Protein AF-A0A2M7NZK1-F1 (afdb_monomer_lite)

Sequence (316 aa):
FSEVFSKGTPTLDLRLRQESVSDDNFSKDADALTLRARLGFKTASWNGFSAVVEAEGVDAINDRYNSTANGNTSFPTVADPTGTEWNQAYLGWDSGKGTALLSCFADKIFFMFQPRRKYKNSVLCKFPVSAGKPGRDEARSRLGLDPGKPLILILGGSQGSSFINDLVLRLLPRLGFAQIVHITGEADFMRVNAAYAAHKGKHLILPACHYMSILYSAADAAVSRAGAGTLADLAFYKIPSLLIPYPLAGAHQEKNADFFSDPPSAIIIRQAEVDEDKILTAIEDLVSDNFWKLKENLAKISLSDDGADLAAKLTA

Secondary structure (DSSP, 8-state):
-HHHHHT-EEEEEEEEEEEEE--TTSSS-EEEEEEEEEEEEEPPPBTTEEEEEEEEEEEES--SSB-SSS--TTS-B-----EEEEEEEEEEE--S-THHHHTTT-S-EEESS--SS--TTEEE-PPB-------HHHHHHHTT--TTS-EEEEE--TT--HHHHHHHHHHGGG-TTSEEEEE--GGGHHHHHHHHHTS-S-EEEES--S-HHHHHHH-SEEEE---HHHHHHHHHHT--EEE---S-STTHHHHHHHTTBTTB-SEE--GGG--HHHHHHHHHHHHSGGGHHHHHHHHTS--BSSSHHHHHHHH-

Structure (mmCIF, N/CA/C/O backbone):
data_AF-A0A2M7NZK1-F1
#
_entry.id   AF-A0A2M7NZK1-F1
#
loop_
_atom_site.group_PDB
_atom_site.id
_atom_site.type_symbol
_atom_site.label_atom_id
_atom_site.label_alt_id
_atom_site.label_comp_id
_atom_site.label_asym_id
_atom_site.label_entity_id
_atom_site.label_seq_id
_atom_site.pdbx_PDB_ins_code
_atom_site.Cartn_x
_atom_site.Cartn_y
_atom_site.Cartn_z
_atom_site.occupancy
_atom_site.B_iso_or_equiv
_atom_site.auth_seq_id
_atom_site.auth_comp_id
_atom_site.auth_asym_id
_atom_site.auth_atom_id
_atom_site.pdbx_PDB_model_num
ATOM 1 N N . PHE A 1 1 ? 38.714 6.493 -6.222 1.00 54.12 1 PHE A N 1
ATOM 2 C CA . PHE A 1 1 ? 38.165 6.023 -7.511 1.00 54.12 1 PHE A CA 1
ATOM 3 C C . PHE A 1 1 ? 38.135 4.494 -7.590 1.00 54.12 1 PHE A C 1
ATOM 5 O O . PHE A 1 1 ? 37.110 3.952 -7.968 1.00 54.12 1 PHE A O 1
ATOM 12 N N . SER A 1 2 ? 39.185 3.783 -7.156 1.00 62.28 2 SER A N 1
ATOM 13 C CA . SER A 1 2 ? 39.215 2.305 -7.094 1.00 62.28 2 SER A CA 1
ATOM 14 C C . SER A 1 2 ? 38.077 1.674 -6.274 1.00 62.28 2 SER A C 1
ATOM 16 O O . SER A 1 2 ? 37.536 0.648 -6.672 1.00 62.28 2 SER A O 1
ATOM 18 N N . GLU A 1 3 ? 37.652 2.318 -5.181 1.00 71.25 3 GLU A N 1
ATOM 19 C CA . GLU A 1 3 ? 36.555 1.813 -4.336 1.00 71.25 3 GLU A CA 1
ATOM 20 C C . GLU A 1 3 ? 35.186 1.739 -5.030 1.00 71.25 3 GLU A C 1
ATOM 22 O O . GLU A 1 3 ? 34.330 0.961 -4.619 1.00 71.25 3 GLU A O 1
ATOM 27 N N . VAL A 1 4 ? 34.975 2.532 -6.086 1.00 77.25 4 VAL A N 1
ATOM 28 C CA . VAL A 1 4 ? 33.693 2.623 -6.808 1.00 77.25 4 VAL A CA 1
ATOM 29 C C . VAL A 1 4 ? 33.379 1.324 -7.548 1.00 77.25 4 VAL A C 1
ATOM 31 O O . VAL A 1 4 ? 32.224 0.902 -7.617 1.00 77.25 4 VAL A O 1
ATOM 34 N N . PHE A 1 5 ? 34.426 0.673 -8.055 1.00 80.81 5 PHE A N 1
ATOM 35 C CA . PHE A 1 5 ? 34.333 -0.605 -8.747 1.00 80.81 5 PHE A CA 1
ATOM 36 C C . PHE A 1 5 ? 34.529 -1.784 -7.790 1.00 80.81 5 PHE A C 1
ATOM 38 O O . PHE A 1 5 ? 33.843 -2.787 -7.929 1.00 80.81 5 PHE A O 1
ATOM 45 N N . SER A 1 6 ? 35.390 -1.673 -6.771 1.00 81.19 6 SER A N 1
ATOM 46 C CA . SER A 1 6 ? 35.601 -2.792 -5.839 1.00 81.19 6 SER A CA 1
ATOM 47 C C . SER A 1 6 ? 34.416 -3.052 -4.904 1.00 81.19 6 SER A C 1
ATOM 49 O O . SER A 1 6 ? 34.221 -4.186 -4.479 1.00 81.19 6 SER A O 1
ATOM 51 N N . LYS A 1 7 ? 33.613 -2.025 -4.596 1.00 86.88 7 LYS A N 1
ATOM 52 C CA . LYS A 1 7 ? 32.374 -2.143 -3.805 1.00 86.88 7 LYS A CA 1
ATOM 53 C C . LYS A 1 7 ? 31.110 -2.203 -4.673 1.00 86.88 7 LYS A C 1
ATOM 55 O O . LYS A 1 7 ? 30.004 -2.134 -4.139 1.00 86.88 7 LYS A O 1
ATOM 60 N N . GLY A 1 8 ? 31.260 -2.252 -5.998 1.00 86.81 8 GLY A N 1
ATOM 61 C CA . GLY A 1 8 ? 30.129 -2.391 -6.910 1.00 86.81 8 GLY A CA 1
ATOM 62 C C . GLY A 1 8 ? 29.442 -3.748 -6.765 1.00 86.81 8 GLY A C 1
ATOM 63 O O . GLY A 1 8 ? 30.011 -4.705 -6.244 1.00 86.81 8 GLY A O 1
ATOM 64 N N . THR A 1 9 ? 28.196 -3.821 -7.212 1.00 92.81 9 THR A N 1
ATOM 65 C CA . THR A 1 9 ? 27.374 -5.027 -7.166 1.00 92.81 9 THR A CA 1
ATOM 66 C C . THR A 1 9 ? 27.264 -5.607 -8.576 1.00 92.81 9 THR A C 1
ATOM 68 O O . THR A 1 9 ? 26.589 -5.003 -9.417 1.00 92.81 9 THR A O 1
ATOM 71 N N . PRO A 1 10 ? 27.919 -6.744 -8.867 1.00 95.12 10 PRO A N 1
ATOM 72 C CA . PRO A 1 10 ? 27.642 -7.492 -10.084 1.00 95.12 10 PRO A CA 1
ATOM 73 C C . PRO A 1 10 ? 26.272 -8.170 -9.976 1.00 95.12 10 PRO A C 1
ATOM 75 O O . PRO A 1 10 ? 25.860 -8.591 -8.893 1.00 95.12 10 PRO A O 1
ATOM 78 N N . THR A 1 11 ? 25.578 -8.298 -11.100 1.00 92.31 11 THR A N 1
ATOM 79 C CA . THR A 1 11 ? 24.312 -9.023 -11.209 1.00 92.31 11 THR A CA 1
ATOM 80 C C . THR A 1 11 ? 24.410 -10.074 -12.305 1.00 92.31 11 THR A C 1
ATOM 82 O O . THR A 1 11 ? 24.989 -9.842 -13.365 1.00 92.31 11 THR A O 1
ATOM 85 N N . LEU A 1 12 ? 23.845 -11.245 -12.025 1.00 94.75 12 LEU A N 1
ATOM 86 C CA . LEU A 1 12 ? 23.690 -12.340 -12.972 1.00 94.75 12 LEU A CA 1
ATOM 87 C C . LEU A 1 12 ? 22.245 -12.825 -12.873 1.00 94.75 12 LEU A C 1
ATOM 89 O O . LEU A 1 12 ? 21.824 -13.278 -11.810 1.00 94.75 12 LEU A O 1
ATOM 93 N N . ASP A 1 13 ? 21.513 -12.729 -13.974 1.00 94.31 13 ASP A N 1
ATOM 94 C CA . ASP A 1 13 ? 20.196 -13.337 -14.149 1.00 94.31 13 ASP A CA 1
ATOM 95 C C . ASP A 1 13 ? 20.307 -14.410 -15.231 1.00 94.31 13 ASP A C 1
ATOM 97 O O . ASP A 1 13 ? 20.790 -14.150 -16.334 1.00 94.31 13 ASP A O 1
ATOM 101 N N . LEU A 1 14 ? 19.898 -15.630 -14.891 1.00 95.38 14 LEU A N 1
ATOM 102 C CA . LEU A 1 14 ? 19.842 -16.755 -15.813 1.00 95.38 14 LEU A CA 1
ATOM 103 C C . LEU A 1 14 ? 18.398 -17.221 -15.901 1.00 95.38 14 LEU A C 1
ATOM 105 O O . LEU A 1 14 ? 17.779 -17.544 -14.886 1.00 95.38 14 LEU A O 1
ATOM 109 N N . ARG A 1 15 ? 17.876 -17.301 -17.120 1.00 95.44 15 ARG A N 1
ATOM 110 C CA . ARG A 1 15 ? 16.522 -17.774 -17.379 1.00 95.44 15 ARG A CA 1
ATOM 111 C C . ARG A 1 15 ? 16.548 -18.840 -18.459 1.00 95.44 15 ARG A C 1
ATOM 113 O O . ARG A 1 15 ? 16.796 -18.539 -19.620 1.00 95.44 15 ARG A O 1
ATOM 120 N N . LEU A 1 16 ? 16.229 -20.068 -18.066 1.00 95.81 16 LEU A N 1
ATOM 121 C CA . LEU A 1 16 ? 15.859 -21.122 -19.000 1.00 95.81 16 LEU A CA 1
ATOM 122 C C . LEU A 1 16 ? 14.367 -20.981 -19.319 1.00 95.81 16 LEU A C 1
ATOM 124 O O . LEU A 1 16 ? 13.544 -20.882 -18.405 1.00 95.81 16 LEU A O 1
ATOM 128 N N . ARG A 1 17 ? 14.017 -20.954 -20.602 1.00 94.06 17 ARG A N 1
ATOM 129 C CA . ARG A 1 17 ? 12.638 -20.871 -21.077 1.00 94.06 17 ARG A CA 1
ATOM 130 C C . ARG A 1 17 ? 12.349 -22.057 -21.982 1.00 94.06 17 ARG A C 1
ATOM 132 O O . ARG A 1 17 ? 13.093 -22.301 -22.923 1.00 94.06 17 ARG A O 1
ATOM 139 N N . GLN A 1 18 ? 11.258 -22.759 -21.695 1.00 95.19 18 GLN A N 1
ATOM 140 C CA . GLN A 1 18 ? 10.669 -23.728 -22.608 1.00 95.19 18 GLN A CA 1
ATOM 141 C C . GLN A 1 18 ? 9.273 -23.248 -22.996 1.00 95.19 18 GLN A C 1
ATOM 143 O O . GLN A 1 18 ? 8.487 -22.868 -22.127 1.00 95.19 18 GLN A O 1
ATOM 148 N N . GLU A 1 19 ? 8.979 -23.253 -24.289 1.00 93.88 19 GLU A N 1
ATOM 149 C CA . GLU A 1 19 ? 7.703 -22.818 -24.839 1.00 93.88 19 GLU A CA 1
ATOM 150 C C . GLU A 1 19 ? 7.298 -23.734 -25.989 1.00 93.88 19 GLU A C 1
ATOM 152 O O . GLU A 1 19 ? 8.027 -23.869 -26.969 1.00 93.88 19 GLU A O 1
ATOM 157 N N . SER A 1 20 ? 6.126 -24.355 -25.871 1.00 94.56 20 SER A N 1
ATOM 158 C CA . SER A 1 20 ? 5.584 -25.224 -26.912 1.00 94.56 20 SER A CA 1
ATOM 159 C C . SER A 1 20 ? 4.326 -24.603 -27.512 1.00 94.56 20 SER A C 1
ATOM 161 O O . SER A 1 20 ? 3.453 -24.140 -26.777 1.00 94.56 20 SER A O 1
ATOM 163 N N . VAL A 1 21 ? 4.228 -24.602 -28.841 1.00 94.38 21 VAL A N 1
ATOM 164 C CA . VAL A 1 21 ? 3.099 -24.027 -29.586 1.00 94.38 21 VAL A CA 1
ATOM 165 C C . VAL A 1 21 ? 2.588 -25.049 -30.588 1.00 94.38 21 VAL A C 1
ATOM 167 O O . VAL A 1 21 ? 3.355 -25.556 -31.406 1.00 94.38 21 VAL A O 1
ATOM 170 N N . SER A 1 22 ? 1.285 -25.314 -30.536 1.00 93.81 22 SER A N 1
ATOM 171 C CA . SER A 1 22 ? 0.567 -26.113 -31.525 1.00 93.81 22 SER A CA 1
ATOM 172 C C . SER A 1 22 ? -0.366 -25.195 -32.310 1.00 93.81 22 SER A C 1
ATOM 174 O O . SER A 1 22 ? -1.080 -24.386 -31.715 1.00 93.81 22 SER A O 1
ATOM 176 N N . ASP A 1 23 ? -0.307 -25.273 -33.635 1.00 90.88 23 ASP A N 1
ATOM 177 C CA . ASP A 1 23 ? -1.093 -24.451 -34.557 1.00 90.88 23 ASP A CA 1
ATOM 178 C C . ASP A 1 23 ? -1.489 -25.320 -35.753 1.00 90.88 23 ASP A C 1
ATOM 180 O O . ASP A 1 23 ? -0.624 -25.872 -36.434 1.00 90.88 23 ASP A O 1
ATOM 184 N N . ASP A 1 24 ? -2.794 -25.419 -36.014 1.00 92.62 24 ASP A N 1
ATOM 185 C CA . ASP A 1 24 ? -3.373 -26.257 -37.071 1.00 92.62 24 ASP A CA 1
ATOM 186 C C . ASP A 1 24 ? -2.889 -25.873 -38.482 1.00 92.62 24 ASP A C 1
ATOM 188 O O . ASP A 1 24 ? -2.970 -26.677 -39.414 1.00 92.62 24 ASP A O 1
ATOM 192 N N . ASN A 1 25 ? -2.357 -24.658 -38.661 1.00 92.19 25 ASN A N 1
ATOM 193 C CA . ASN A 1 25 ? -1.758 -24.227 -39.925 1.00 92.19 25 ASN A CA 1
ATOM 194 C C . ASN A 1 25 ? -0.389 -24.877 -40.196 1.00 92.19 25 ASN A C 1
ATOM 196 O O . ASN A 1 25 ? 0.134 -24.759 -41.308 1.00 92.19 25 ASN A O 1
ATOM 200 N N . PHE A 1 26 ? 0.203 -25.557 -39.209 1.00 92.06 26 PHE A N 1
ATOM 201 C CA . PHE A 1 26 ? 1.520 -26.174 -39.304 1.00 92.06 26 PHE A CA 1
ATOM 202 C C . PHE A 1 26 ? 1.451 -27.684 -39.069 1.00 92.06 26 PHE A C 1
ATOM 204 O O . PHE A 1 26 ? 0.809 -28.187 -38.159 1.00 92.06 26 PHE A O 1
ATOM 211 N N . SER A 1 27 ? 2.206 -28.437 -39.872 1.00 86.94 27 SER A N 1
ATOM 212 C CA . SER A 1 27 ? 2.323 -29.900 -39.719 1.00 86.94 27 SER A CA 1
ATOM 213 C C . SER A 1 27 ? 3.181 -30.353 -38.524 1.00 86.94 27 SER A C 1
ATOM 215 O O . SER A 1 27 ? 3.329 -31.553 -38.295 1.00 86.94 27 SER A O 1
ATOM 217 N N . LYS A 1 28 ? 3.810 -29.414 -37.807 1.00 91.00 28 LYS A N 1
ATOM 218 C CA . LYS A 1 28 ? 4.723 -29.665 -36.689 1.00 91.00 28 LYS A CA 1
ATOM 219 C C . LYS A 1 28 ? 4.447 -28.671 -35.570 1.00 91.00 28 LYS A C 1
ATOM 221 O O . LYS A 1 28 ? 4.386 -27.475 -35.837 1.00 91.00 28 LYS A O 1
ATOM 226 N N . ASP A 1 29 ? 4.419 -29.156 -34.336 1.00 93.94 29 ASP A N 1
ATOM 227 C CA . ASP A 1 29 ? 4.423 -28.292 -33.157 1.00 93.94 29 ASP A CA 1
ATOM 228 C C . ASP A 1 29 ? 5.806 -27.659 -32.957 1.00 93.94 29 ASP A C 1
ATOM 230 O O . ASP A 1 29 ? 6.840 -28.311 -33.172 1.00 93.94 29 ASP A O 1
ATOM 234 N N . ALA A 1 30 ? 5.819 -26.398 -32.526 1.00 93.62 30 ALA A N 1
ATOM 235 C CA . ALA A 1 30 ? 7.028 -25.728 -32.076 1.00 93.62 30 ALA A CA 1
ATOM 236 C C . ALA A 1 30 ? 7.347 -26.125 -30.629 1.00 93.62 30 ALA A C 1
ATOM 238 O O . ALA A 1 30 ? 6.449 -26.237 -29.798 1.00 93.62 30 ALA A O 1
ATOM 239 N N . ASP A 1 31 ? 8.630 -26.297 -30.327 1.00 95.06 31 ASP A N 1
ATOM 240 C CA . ASP A 1 31 ? 9.155 -26.520 -28.978 1.00 95.06 31 ASP A CA 1
ATOM 241 C C . ASP A 1 31 ? 10.451 -25.723 -28.824 1.00 95.06 31 ASP A C 1
ATOM 243 O O . ASP A 1 31 ? 11.537 -26.210 -29.135 1.00 95.06 31 ASP A O 1
ATOM 247 N N . ALA A 1 32 ? 10.320 -24.465 -28.414 1.00 94.44 32 ALA A N 1
ATOM 248 C CA . ALA A 1 32 ? 11.427 -23.548 -28.220 1.00 94.44 32 ALA A CA 1
ATOM 249 C C . ALA A 1 32 ? 12.050 -23.755 -26.840 1.00 94.44 32 ALA A C 1
ATOM 251 O O . ALA A 1 32 ? 11.379 -23.601 -25.820 1.00 94.44 32 ALA A O 1
ATOM 252 N N . LEU A 1 33 ? 13.345 -24.062 -26.812 1.00 96.19 33 LEU A N 1
ATOM 253 C CA . LEU A 1 33 ? 14.137 -24.117 -25.588 1.00 96.19 33 LEU A CA 1
ATOM 254 C C . LEU A 1 33 ? 15.260 -23.082 -25.684 1.00 96.19 33 LEU A C 1
ATOM 256 O O . LEU A 1 33 ? 16.192 -23.261 -26.467 1.00 96.19 33 LEU A O 1
ATOM 260 N N . THR A 1 34 ? 15.177 -22.012 -24.896 1.00 95.38 34 THR A N 1
ATOM 261 C CA . THR A 1 34 ? 16.142 -20.903 -24.923 1.00 95.38 34 THR A CA 1
ATOM 262 C C . THR A 1 34 ? 16.745 -20.640 -23.550 1.00 95.38 34 THR A C 1
ATOM 264 O O . THR A 1 34 ? 16.108 -20.825 -22.508 1.00 95.38 34 THR A O 1
ATOM 267 N N . LEU A 1 35 ? 18.006 -20.213 -23.539 1.00 96.19 35 LEU A N 1
ATOM 268 C CA . LEU A 1 35 ? 18.712 -19.746 -22.355 1.00 96.19 35 LEU A CA 1
ATOM 269 C C . LEU A 1 35 ? 19.022 -18.266 -22.519 1.00 96.19 35 LEU A C 1
ATOM 271 O O . LEU A 1 35 ? 19.767 -17.872 -23.409 1.00 96.19 35 LEU A O 1
ATOM 275 N N . ARG A 1 36 ? 18.507 -17.453 -21.605 1.00 95.69 36 ARG A N 1
ATOM 276 C CA . ARG A 1 36 ? 18.878 -16.049 -21.487 1.00 95.69 36 ARG A CA 1
ATOM 277 C C . ARG A 1 36 ? 19.832 -15.863 -20.320 1.00 95.69 36 ARG A C 1
ATOM 279 O O . ARG A 1 36 ? 19.526 -16.273 -19.199 1.00 95.69 36 ARG A O 1
ATOM 286 N N . ALA A 1 37 ? 20.945 -15.193 -20.575 1.00 96.44 37 ALA A N 1
ATOM 287 C CA . ALA A 1 37 ? 21.884 -14.738 -19.568 1.00 96.44 37 ALA A CA 1
ATOM 288 C C . ALA A 1 37 ? 21.984 -13.217 -19.607 1.00 96.44 37 ALA A C 1
ATOM 290 O O . ALA A 1 37 ? 22.254 -12.623 -20.646 1.00 96.44 37 ALA A O 1
ATOM 291 N N . ARG A 1 38 ? 21.798 -12.579 -18.458 1.00 96.75 38 ARG A N 1
ATOM 292 C CA . ARG A 1 38 ? 21.914 -11.135 -18.307 1.00 96.75 38 ARG A CA 1
ATOM 293 C C . ARG A 1 38 ? 22.955 -10.829 -17.244 1.00 96.75 38 ARG A C 1
ATOM 295 O O . ARG A 1 38 ? 22.849 -11.268 -16.099 1.00 96.75 38 ARG A O 1
ATOM 302 N N . LEU A 1 39 ? 23.976 -10.094 -17.661 1.00 97.00 39 LEU A N 1
ATOM 303 C CA . LEU A 1 39 ? 25.130 -9.718 -16.862 1.00 97.00 39 LEU A CA 1
ATOM 304 C C . LEU A 1 39 ? 25.105 -8.216 -16.653 1.00 97.00 39 LEU A C 1
ATOM 306 O O . LEU A 1 39 ? 25.189 -7.448 -17.611 1.00 97.00 39 LEU A O 1
ATOM 310 N N . GLY A 1 40 ? 25.016 -7.798 -15.399 1.00 95.88 40 GLY A N 1
ATOM 311 C CA . GLY A 1 40 ? 25.021 -6.395 -15.034 1.00 95.88 40 GLY A CA 1
ATOM 312 C C . GLY A 1 40 ? 26.108 -6.057 -14.033 1.00 95.88 40 GLY A C 1
ATOM 313 O O . GLY A 1 40 ? 26.641 -6.901 -13.310 1.00 95.88 40 GLY A O 1
ATOM 314 N N . PHE A 1 41 ? 26.441 -4.777 -13.987 1.00 95.44 41 PHE A N 1
ATOM 315 C CA . PHE A 1 41 ? 27.295 -4.218 -12.962 1.00 95.44 41 PHE A CA 1
ATOM 316 C C . PHE A 1 41 ? 26.770 -2.851 -12.550 1.00 95.44 41 PHE A C 1
ATOM 318 O O . PHE A 1 41 ? 26.663 -1.932 -13.365 1.00 95.44 41 PHE A O 1
ATOM 325 N N . LYS A 1 42 ? 26.475 -2.712 -11.259 1.00 92.94 42 LYS A N 1
ATOM 326 C CA . LYS A 1 42 ? 26.167 -1.431 -10.632 1.00 92.94 42 LYS A CA 1
ATOM 327 C C . LYS A 1 42 ? 27.363 -0.974 -9.813 1.00 92.94 42 LYS A C 1
ATOM 329 O O . LYS A 1 42 ? 27.788 -1.673 -8.899 1.00 92.94 42 LYS A O 1
ATOM 334 N N . THR A 1 43 ? 27.894 0.212 -10.085 1.00 92.38 43 THR A N 1
ATOM 335 C CA . THR A 1 43 ? 28.973 0.770 -9.263 1.00 92.38 43 THR A CA 1
ATOM 336 C C . THR A 1 43 ? 28.474 1.097 -7.855 1.00 92.38 43 THR A C 1
ATOM 338 O O . THR A 1 43 ? 27.297 1.414 -7.652 1.00 92.38 43 THR A O 1
ATOM 341 N N . ALA A 1 44 ? 29.380 1.113 -6.876 1.00 85.50 44 ALA A N 1
ATOM 342 C CA . ALA A 1 44 ? 29.078 1.728 -5.588 1.00 85.50 44 ALA A CA 1
ATOM 343 C C . ALA A 1 44 ? 28.785 3.229 -5.763 1.00 85.50 44 ALA A C 1
ATOM 345 O O . ALA A 1 44 ? 29.216 3.849 -6.741 1.00 85.50 44 ALA A O 1
ATOM 346 N N . SER A 1 45 ? 28.058 3.814 -4.808 1.00 81.81 45 SER A N 1
ATOM 347 C CA . SER A 1 45 ? 27.806 5.255 -4.815 1.00 81.81 45 SER A CA 1
ATOM 348 C C . SER A 1 45 ? 29.081 6.025 -4.463 1.00 81.81 45 SER A C 1
ATOM 350 O O . SER A 1 45 ? 29.727 5.746 -3.451 1.00 81.81 45 SER A O 1
ATOM 352 N N . TRP A 1 46 ? 29.435 7.012 -5.281 1.00 81.25 46 TRP A N 1
ATOM 353 C CA . TRP A 1 46 ? 30.553 7.923 -5.067 1.00 81.25 46 TRP A CA 1
ATOM 354 C C . TRP A 1 46 ? 30.068 9.363 -5.158 1.00 81.25 46 TRP A C 1
ATOM 356 O O . TRP A 1 46 ? 29.645 9.821 -6.217 1.00 81.25 46 TRP A O 1
ATOM 366 N N . ASN A 1 47 ? 30.086 10.080 -4.031 1.00 78.62 47 ASN A N 1
ATOM 367 C CA . ASN A 1 47 ? 29.507 11.426 -3.920 1.00 78.62 47 ASN A CA 1
ATOM 368 C C . ASN A 1 47 ? 28.048 11.500 -4.427 1.00 78.62 47 ASN A C 1
ATOM 370 O O . ASN A 1 47 ? 27.625 12.487 -5.030 1.00 78.62 47 ASN A O 1
ATOM 374 N N . GLY A 1 48 ? 27.287 10.425 -4.202 1.00 74.44 48 GLY A N 1
ATOM 375 C CA . GLY A 1 48 ? 25.912 10.267 -4.666 1.00 74.44 48 GLY A CA 1
ATOM 376 C C . GLY A 1 48 ? 25.782 9.694 -6.077 1.00 74.44 48 GLY A C 1
ATOM 377 O O . GLY A 1 48 ? 24.700 9.244 -6.426 1.00 74.44 48 GLY A O 1
ATOM 378 N N . PHE A 1 49 ? 26.839 9.665 -6.891 1.00 83.31 49 PHE A N 1
ATOM 379 C CA . PHE A 1 49 ? 26.784 9.121 -8.250 1.00 83.31 49 PHE A CA 1
ATOM 380 C C . PHE A 1 49 ? 26.971 7.606 -8.271 1.00 83.31 49 PHE A C 1
ATOM 382 O O . PHE A 1 49 ? 27.810 7.061 -7.563 1.00 83.31 49 PHE A O 1
ATOM 389 N N . SER A 1 50 ? 26.231 6.934 -9.142 1.00 87.88 50 SER A N 1
ATOM 390 C CA . SER A 1 50 ? 26.372 5.519 -9.468 1.00 87.88 50 SER A CA 1
ATOM 391 C C . SER A 1 50 ? 26.184 5.324 -10.968 1.00 87.88 50 SER A C 1
ATOM 393 O O . SER A 1 50 ? 25.535 6.135 -11.625 1.00 87.88 50 SER A O 1
ATOM 395 N N . ALA A 1 51 ? 26.737 4.252 -11.511 1.00 89.75 51 ALA A N 1
ATOM 396 C CA . ALA A 1 51 ? 26.512 3.835 -12.883 1.00 89.75 51 ALA A CA 1
ATOM 397 C C . ALA A 1 51 ? 25.987 2.403 -12.897 1.00 89.75 51 ALA A C 1
ATOM 399 O O . ALA A 1 51 ? 26.369 1.592 -12.051 1.00 89.75 51 ALA A O 1
ATOM 400 N N . VAL A 1 52 ? 25.124 2.104 -13.859 1.00 93.19 52 VAL A N 1
ATOM 401 C CA . VAL A 1 52 ? 24.676 0.752 -14.174 1.00 93.19 52 VAL A CA 1
ATOM 402 C C . VAL A 1 52 ? 24.972 0.490 -15.635 1.00 93.19 52 VAL A C 1
ATOM 404 O O . VAL A 1 52 ? 24.722 1.348 -16.480 1.00 93.19 52 VAL A O 1
ATOM 407 N N . VAL A 1 53 ? 25.496 -0.695 -15.910 1.00 95.69 53 VAL A N 1
ATOM 408 C CA . VAL A 1 53 ? 25.609 -1.253 -17.252 1.00 95.69 53 VAL A CA 1
ATOM 409 C C . VAL A 1 53 ? 25.134 -2.696 -17.214 1.00 95.69 53 VAL A C 1
ATOM 411 O O . VAL A 1 53 ? 25.419 -3.412 -16.255 1.00 95.69 53 VAL A O 1
ATOM 414 N N . GLU A 1 54 ? 24.401 -3.114 -18.234 1.00 96.19 54 GLU A N 1
ATOM 415 C CA . GLU A 1 54 ? 23.877 -4.464 -18.355 1.00 96.19 54 GLU A CA 1
ATOM 416 C C . GLU A 1 54 ? 23.890 -4.912 -19.813 1.00 96.19 54 GLU A C 1
ATOM 418 O O . GLU A 1 54 ? 23.462 -4.178 -20.708 1.00 96.19 54 GLU A O 1
ATOM 423 N N . ALA A 1 55 ? 24.378 -6.127 -20.030 1.00 96.31 55 ALA A N 1
ATOM 424 C CA . ALA A 1 55 ? 24.345 -6.824 -21.302 1.00 96.31 55 ALA A CA 1
ATOM 425 C C . ALA A 1 55 ? 23.494 -8.088 -21.162 1.00 96.31 55 ALA A C 1
ATOM 427 O O . ALA A 1 55 ? 23.471 -8.725 -20.106 1.00 96.31 55 ALA A O 1
ATOM 428 N N . GLU A 1 56 ? 22.806 -8.448 -22.232 1.00 95.88 56 GLU A N 1
ATOM 429 C CA . GLU A 1 56 ? 21.979 -9.642 -22.320 1.00 95.88 56 GLU A CA 1
ATOM 430 C C . GLU A 1 56 ? 22.425 -10.491 -23.506 1.00 95.88 56 GLU A C 1
ATOM 432 O O . GLU A 1 56 ? 22.797 -9.965 -24.552 1.00 95.88 56 GLU A O 1
ATOM 437 N N . GLY A 1 57 ? 22.409 -11.807 -23.322 1.00 95.81 57 GLY A N 1
ATOM 438 C CA . GLY A 1 57 ? 22.575 -12.794 -24.373 1.00 95.81 57 GLY A CA 1
ATOM 439 C C . GLY A 1 57 ? 21.444 -13.812 -24.310 1.00 95.81 57 GLY A C 1
ATOM 440 O O . GLY A 1 57 ? 21.137 -14.323 -23.232 1.00 95.81 57 GLY A O 1
ATOM 441 N N . VAL A 1 58 ? 20.841 -14.109 -25.453 1.00 95.00 58 VAL A N 1
ATOM 442 C CA . VAL A 1 58 ? 19.877 -15.198 -25.635 1.00 95.00 58 VAL A CA 1
ATOM 443 C C . VAL A 1 58 ? 20.520 -16.235 -26.538 1.00 95.00 58 VAL A C 1
ATOM 445 O O . VAL A 1 58 ? 21.034 -15.884 -27.599 1.00 95.00 58 VAL A O 1
ATOM 448 N N . ASP A 1 59 ? 20.483 -17.496 -26.120 1.00 95.44 59 ASP A N 1
ATOM 449 C CA . ASP A 1 59 ? 20.931 -18.632 -26.914 1.00 95.44 59 ASP A CA 1
ATOM 450 C C . ASP A 1 59 ? 19.812 -19.660 -27.088 1.00 95.44 59 ASP A C 1
ATOM 452 O O . ASP A 1 59 ? 19.039 -19.933 -26.163 1.00 95.44 59 ASP A O 1
ATOM 456 N N . ALA A 1 60 ? 19.734 -20.231 -28.285 1.00 93.69 60 ALA A N 1
ATOM 457 C CA . ALA A 1 60 ? 18.768 -21.261 -28.630 1.00 93.69 60 ALA A CA 1
ATOM 458 C C . ALA A 1 60 ? 19.407 -22.630 -28.379 1.00 93.69 60 ALA A C 1
ATOM 460 O O . ALA A 1 60 ? 20.400 -22.994 -29.001 1.00 93.69 60 ALA A O 1
ATOM 461 N N . ILE A 1 61 ? 18.842 -23.403 -27.451 1.00 94.38 61 ILE A N 1
ATOM 462 C CA . ILE A 1 61 ? 19.347 -24.745 -27.119 1.00 94.38 61 ILE A CA 1
ATOM 463 C C . ILE A 1 61 ? 18.888 -25.765 -28.169 1.00 94.38 61 ILE A C 1
ATOM 465 O O . ILE A 1 61 ? 19.528 -26.798 -28.373 1.00 94.38 61 ILE A O 1
ATOM 469 N N . ASN A 1 62 ? 17.767 -25.491 -28.835 1.00 92.12 62 ASN A N 1
ATOM 470 C CA . ASN A 1 62 ? 17.265 -26.278 -29.950 1.00 92.12 62 ASN A CA 1
ATOM 471 C C . ASN A 1 62 ? 16.747 -25.360 -31.067 1.00 92.12 62 ASN A C 1
ATOM 473 O O . ASN A 1 62 ? 16.573 -24.164 -30.867 1.00 92.12 62 ASN A O 1
ATOM 477 N N . ASP A 1 63 ? 16.434 -25.956 -32.215 1.00 91.88 63 ASP A N 1
ATOM 478 C CA . ASP A 1 63 ? 15.927 -25.244 -33.393 1.00 91.88 63 ASP A CA 1
ATOM 479 C C . ASP A 1 63 ? 14.511 -25.696 -33.791 1.00 91.88 63 ASP A C 1
ATOM 481 O O . ASP A 1 63 ? 14.091 -25.562 -34.942 1.00 91.88 63 ASP A O 1
ATOM 485 N N . ARG A 1 64 ? 13.738 -26.264 -32.855 1.00 94.50 64 ARG A N 1
ATOM 486 C CA . ARG A 1 64 ? 12.401 -26.829 -33.130 1.00 94.50 64 ARG A CA 1
ATOM 487 C C . ARG A 1 64 ? 11.290 -25.773 -33.147 1.00 94.50 64 ARG A C 1
ATOM 489 O O . ARG A 1 64 ? 10.174 -26.045 -32.725 1.00 94.50 64 ARG A O 1
ATOM 496 N N . TYR A 1 65 ? 11.587 -24.566 -33.604 1.00 94.25 65 TYR A N 1
ATOM 497 C CA . TYR A 1 65 ? 10.652 -23.446 -33.666 1.00 94.25 65 TYR A CA 1
ATOM 498 C C . TYR A 1 65 ? 11.112 -22.425 -34.708 1.00 94.25 65 TYR A C 1
ATOM 500 O O . TYR A 1 65 ? 12.280 -22.420 -35.105 1.00 94.25 65 TYR A O 1
ATOM 508 N N . ASN A 1 66 ? 10.213 -21.542 -35.145 1.00 93.81 66 ASN A N 1
ATOM 509 C CA . ASN A 1 66 ? 10.581 -20.410 -35.988 1.00 93.81 66 ASN A CA 1
ATOM 510 C C . ASN A 1 66 ? 10.899 -19.192 -35.109 1.00 93.81 66 ASN A C 1
ATOM 512 O O . ASN A 1 66 ? 9.984 -18.573 -34.565 1.00 93.81 66 ASN A O 1
ATOM 516 N N . SER A 1 67 ? 12.179 -18.822 -34.994 1.00 91.25 67 SER A N 1
ATOM 517 C CA . SER A 1 67 ? 12.605 -17.654 -34.205 1.00 91.25 67 SER A CA 1
ATOM 518 C C . SER A 1 67 ? 12.453 -16.325 -34.943 1.00 91.25 67 SER A C 1
ATOM 520 O O . SER A 1 67 ? 12.877 -15.287 -34.441 1.00 91.25 67 SER A O 1
ATOM 522 N N . THR A 1 68 ? 11.902 -16.345 -36.162 1.00 91.25 68 THR A N 1
ATOM 523 C CA . THR A 1 68 ? 11.930 -15.269 -37.172 1.00 91.25 68 THR A CA 1
ATOM 524 C C . THR A 1 68 ? 13.318 -14.950 -37.740 1.00 91.25 68 THR A C 1
ATOM 526 O O . THR A 1 68 ? 13.404 -14.327 -38.796 1.00 91.25 68 THR A O 1
ATOM 529 N N . ALA A 1 69 ? 14.392 -15.440 -37.109 1.00 88.88 69 ALA A N 1
ATOM 530 C CA . ALA A 1 69 ? 15.779 -15.229 -37.526 1.00 88.88 69 ALA A CA 1
ATOM 531 C C . ALA A 1 69 ? 16.526 -16.525 -37.910 1.00 88.88 69 ALA A C 1
ATOM 533 O O . ALA A 1 69 ? 17.505 -16.459 -38.646 1.00 88.88 69 ALA A O 1
ATOM 534 N N . ASN A 1 70 ? 16.073 -17.701 -37.455 1.00 89.81 70 ASN A N 1
ATOM 535 C CA . ASN A 1 70 ? 16.715 -18.998 -37.734 1.00 89.81 70 ASN A CA 1
ATOM 536 C C . ASN A 1 70 ? 16.286 -19.647 -39.065 1.00 89.81 70 ASN A C 1
ATOM 538 O O . ASN A 1 70 ? 16.807 -20.693 -39.438 1.00 89.81 70 ASN A O 1
ATOM 542 N N . GLY A 1 71 ? 15.328 -19.048 -39.781 1.00 88.94 71 GLY A N 1
ATOM 543 C CA . GLY A 1 71 ? 14.850 -19.541 -41.077 1.00 88.94 71 GLY A CA 1
ATOM 544 C C . GLY A 1 71 ? 13.925 -20.764 -41.014 1.00 88.94 71 GLY A C 1
ATOM 545 O O . GLY A 1 71 ? 13.526 -21.271 -42.063 1.00 88.94 71 GLY A O 1
ATOM 546 N N . ASN A 1 72 ? 13.527 -21.226 -39.825 1.00 90.56 72 ASN A N 1
ATOM 547 C CA . ASN A 1 72 ? 12.737 -22.448 -39.648 1.00 90.56 72 ASN A CA 1
ATOM 548 C C . ASN A 1 72 ? 11.228 -22.231 -39.816 1.00 90.56 72 ASN A C 1
ATOM 550 O O . ASN A 1 72 ? 10.434 -22.526 -38.928 1.00 90.56 72 ASN A O 1
ATOM 554 N N . THR A 1 73 ? 10.804 -21.792 -40.999 1.00 92.00 73 THR A N 1
ATOM 555 C CA . THR A 1 73 ? 9.399 -21.469 -41.320 1.00 92.00 73 THR A CA 1
ATOM 556 C C . THR A 1 73 ? 8.433 -22.660 -41.299 1.00 92.00 73 THR A C 1
ATOM 558 O O . THR A 1 73 ? 7.230 -22.470 -41.440 1.00 92.00 73 THR A O 1
ATOM 561 N N . SER A 1 74 ? 8.931 -23.890 -41.118 1.00 92.56 74 SER A N 1
ATOM 562 C CA . SER A 1 74 ? 8.099 -25.098 -41.007 1.00 92.56 74 SER A CA 1
ATOM 563 C C . SER A 1 74 ? 7.442 -25.300 -39.634 1.00 92.56 74 SER A C 1
ATOM 565 O O . SER A 1 74 ? 6.641 -26.222 -39.490 1.00 92.56 74 SER A O 1
ATOM 567 N N . PHE A 1 75 ? 7.799 -24.479 -38.643 1.00 93.75 75 PHE A N 1
ATOM 568 C CA . PHE A 1 75 ? 7.234 -24.495 -37.294 1.00 93.75 75 PHE A CA 1
ATOM 569 C C . PHE A 1 75 ? 6.466 -23.195 -37.006 1.00 93.75 75 PHE A C 1
ATOM 571 O O . PHE A 1 75 ? 6.807 -22.155 -37.581 1.00 93.75 75 PHE A O 1
ATOM 578 N N . PRO A 1 76 ? 5.505 -23.223 -36.066 1.00 94.94 76 PRO A N 1
ATOM 579 C CA . PRO A 1 76 ? 4.921 -22.020 -35.488 1.00 94.94 76 PRO A CA 1
ATOM 580 C C . PRO A 1 76 ? 5.983 -21.043 -34.960 1.00 94.94 76 PRO A C 1
ATOM 582 O O . PRO A 1 76 ? 7.080 -21.435 -34.539 1.00 94.94 76 PRO A O 1
ATOM 585 N N . THR A 1 77 ? 5.651 -19.752 -34.990 1.00 93.88 77 THR A N 1
ATOM 586 C CA . THR A 1 77 ? 6.560 -18.678 -34.573 1.00 93.88 77 THR A CA 1
ATOM 587 C C . THR A 1 77 ? 6.637 -18.571 -33.058 1.00 93.88 77 THR A C 1
ATOM 589 O O . THR A 1 77 ? 5.638 -18.303 -32.398 1.00 93.88 77 THR A O 1
ATOM 592 N N . VAL A 1 78 ? 7.856 -18.676 -32.533 1.00 90.38 78 VAL A N 1
ATOM 593 C CA . VAL A 1 78 ? 8.206 -18.283 -31.166 1.00 90.38 78 VAL A CA 1
ATOM 594 C C . VAL A 1 78 ? 9.331 -17.262 -31.294 1.00 90.38 78 VAL A C 1
ATOM 596 O O . VAL A 1 78 ? 10.479 -17.619 -31.541 1.00 90.38 78 VAL A O 1
ATOM 599 N N . ALA A 1 79 ? 8.988 -15.974 -31.217 1.00 87.25 79 ALA A N 1
ATOM 600 C CA . ALA A 1 79 ? 9.905 -14.869 -31.505 1.00 87.25 79 ALA A CA 1
ATOM 601 C C . ALA A 1 79 ? 10.943 -14.686 -30.381 1.00 87.25 79 ALA A C 1
ATOM 603 O O . ALA A 1 79 ? 10.780 -13.848 -29.498 1.00 87.25 79 ALA A O 1
ATOM 604 N N . ASP A 1 80 ? 11.989 -15.511 -30.412 1.00 84.06 80 ASP A N 1
ATOM 605 C CA . ASP A 1 80 ? 13.108 -15.490 -29.465 1.00 84.06 80 ASP A CA 1
ATOM 606 C C . ASP A 1 80 ? 14.424 -15.783 -30.209 1.00 84.06 80 ASP A C 1
ATOM 608 O O . ASP A 1 80 ? 14.893 -16.929 -30.229 1.00 84.06 80 ASP A O 1
ATOM 612 N N . PRO A 1 81 ? 14.959 -14.798 -30.955 1.00 87.31 81 PRO A N 1
ATOM 613 C CA . PRO A 1 81 ? 16.176 -14.978 -31.734 1.00 87.31 81 PRO A CA 1
ATOM 614 C C . PRO A 1 81 ? 17.422 -15.002 -30.840 1.00 87.31 81 PRO A C 1
ATOM 616 O O . PRO A 1 81 ? 17.528 -14.242 -29.880 1.00 87.31 81 PRO A O 1
ATOM 619 N N . THR A 1 82 ? 18.401 -15.832 -31.206 1.00 91.00 82 THR A N 1
ATOM 620 C CA . THR A 1 82 ? 19.740 -15.811 -30.603 1.00 91.00 82 THR A CA 1
ATOM 621 C C . THR A 1 82 ? 20.413 -14.465 -30.854 1.00 91.00 82 THR A C 1
ATOM 623 O O . THR A 1 82 ? 20.418 -13.965 -31.983 1.00 91.00 82 THR A O 1
ATOM 626 N N . GLY A 1 83 ? 21.035 -13.894 -29.828 1.00 92.06 83 GLY A N 1
ATOM 627 C CA . GLY A 1 83 ? 21.735 -12.622 -29.955 1.00 92.06 83 GLY A CA 1
ATOM 628 C C . GLY A 1 83 ? 22.356 -12.143 -28.653 1.00 92.06 83 GLY A C 1
ATOM 629 O O . GLY A 1 83 ? 22.008 -12.621 -27.578 1.00 92.06 83 GLY A O 1
ATOM 630 N N . THR A 1 84 ? 23.266 -11.177 -28.771 1.00 94.50 84 THR A N 1
ATOM 631 C CA . THR A 1 84 ? 23.866 -10.467 -27.637 1.00 94.50 84 THR A CA 1
ATOM 632 C C . THR A 1 84 ? 23.682 -8.975 -27.838 1.00 94.50 84 THR A C 1
ATOM 634 O O . THR A 1 84 ? 24.054 -8.441 -28.885 1.00 94.50 84 THR A O 1
ATOM 637 N N . GLU A 1 85 ? 23.163 -8.292 -26.827 1.00 92.94 85 GLU A N 1
ATOM 638 C CA . GLU A 1 85 ? 22.891 -6.862 -26.881 1.00 92.94 85 GLU A CA 1
ATOM 639 C C . GLU A 1 85 ? 23.205 -6.144 -25.565 1.00 92.94 85 GLU A C 1
ATOM 641 O O . GLU A 1 85 ? 23.281 -6.733 -24.485 1.00 92.94 85 GLU A O 1
ATOM 646 N N . TRP A 1 86 ? 23.398 -4.828 -25.663 1.00 92.62 86 TRP A N 1
ATOM 647 C CA . TRP A 1 86 ? 23.391 -3.958 -24.492 1.00 92.62 86 TRP A CA 1
ATOM 648 C C . TRP A 1 86 ? 21.944 -3.740 -24.068 1.00 92.62 86 TRP A C 1
ATOM 650 O O . TRP A 1 86 ? 21.188 -3.099 -24.792 1.00 92.62 86 TRP A O 1
ATOM 660 N N . ASN A 1 87 ? 21.572 -4.233 -22.889 1.00 87.94 87 ASN A N 1
ATOM 661 C CA . ASN A 1 87 ? 20.208 -4.091 -22.393 1.00 87.94 87 ASN A CA 1
ATOM 662 C C . ASN A 1 87 ? 19.968 -2.686 -21.817 1.00 87.94 87 ASN A C 1
ATOM 664 O O . ASN A 1 87 ? 18.970 -2.038 -22.117 1.00 87.94 87 ASN A O 1
ATOM 668 N N . GLN A 1 88 ? 20.888 -2.186 -20.986 1.00 89.88 88 GLN A N 1
ATOM 669 C CA . GLN A 1 88 ? 20.761 -0.852 -20.391 1.00 89.88 88 GLN A CA 1
ATOM 670 C C . GLN A 1 88 ? 22.101 -0.290 -19.919 1.00 89.88 88 GLN A C 1
ATOM 672 O O . GLN A 1 88 ? 22.962 -1.011 -19.419 1.00 89.88 88 GLN A O 1
ATOM 677 N N . ALA A 1 89 ? 22.253 1.030 -20.021 1.00 92.69 89 ALA A N 1
ATOM 678 C CA . ALA A 1 89 ? 23.344 1.769 -19.402 1.00 92.69 89 ALA A CA 1
ATOM 679 C C . ALA A 1 89 ? 22.835 3.130 -18.914 1.00 92.69 89 ALA A C 1
ATOM 681 O O . ALA A 1 89 ? 22.284 3.903 -19.697 1.00 92.69 89 ALA A O 1
ATOM 682 N N . TYR A 1 90 ? 23.002 3.435 -17.626 1.00 83.06 90 TYR A N 1
ATOM 683 C CA . TYR A 1 90 ? 22.562 4.711 -17.062 1.00 83.06 90 TYR A CA 1
ATOM 684 C C . TYR A 1 90 ? 23.432 5.178 -15.896 1.00 83.06 90 TYR A C 1
ATOM 686 O O . TYR A 1 90 ? 24.095 4.393 -15.218 1.00 83.06 90 TYR A O 1
ATOM 694 N N . LEU A 1 91 ? 23.394 6.486 -15.642 1.00 85.19 91 LEU A N 1
ATOM 695 C CA . LEU A 1 91 ? 23.984 7.111 -14.464 1.00 85.19 91 LEU A CA 1
ATOM 696 C C . LEU A 1 91 ? 22.866 7.484 -13.491 1.00 85.19 91 LEU A C 1
ATOM 698 O O . LEU A 1 91 ? 21.917 8.175 -13.854 1.00 85.19 91 LEU A O 1
ATOM 702 N N . GLY A 1 92 ? 22.976 7.023 -12.252 1.00 76.75 92 GLY A N 1
ATOM 703 C CA . GLY A 1 92 ? 22.110 7.425 -11.152 1.00 76.75 92 GLY A CA 1
ATOM 704 C C . GLY A 1 92 ? 22.821 8.430 -10.256 1.00 76.75 92 GLY A C 1
ATOM 705 O O . GLY A 1 92 ? 24.014 8.293 -10.000 1.00 76.75 92 GLY A O 1
ATOM 706 N N . TRP A 1 93 ? 22.096 9.410 -9.728 1.00 74.75 93 TRP A N 1
ATOM 707 C CA . TRP A 1 93 ? 22.608 10.287 -8.680 1.00 74.75 93 TRP A CA 1
ATOM 708 C C . TRP A 1 93 ? 21.603 10.395 -7.532 1.00 74.75 93 TRP A C 1
ATOM 710 O O . TRP A 1 93 ? 20.466 10.815 -7.737 1.00 74.75 93 TRP A O 1
ATOM 720 N N . ASP A 1 94 ? 22.027 10.022 -6.327 1.00 67.38 94 ASP A N 1
ATOM 721 C CA . ASP A 1 94 ? 21.243 10.094 -5.099 1.00 67.38 94 ASP A CA 1
ATOM 722 C C . ASP A 1 94 ? 21.980 10.924 -4.040 1.00 67.38 94 ASP A C 1
ATOM 724 O O . ASP A 1 94 ? 23.011 10.532 -3.496 1.00 67.38 94 ASP A O 1
ATOM 728 N N . SER A 1 95 ? 21.435 12.105 -3.749 1.00 60.78 95 SER A N 1
ATOM 729 C CA . SER A 1 95 ? 21.904 13.003 -2.686 1.00 60.78 95 SER A CA 1
ATOM 730 C C . SER A 1 95 ? 21.053 12.938 -1.415 1.00 60.78 95 SER A C 1
ATOM 732 O O . SER A 1 95 ? 21.186 13.801 -0.543 1.00 60.78 95 SER A O 1
ATOM 734 N N . GLY A 1 96 ? 20.082 12.018 -1.342 1.00 56.19 96 GLY A N 1
ATOM 735 C CA . GLY A 1 96 ? 18.983 12.073 -0.374 1.00 56.19 96 GLY A CA 1
ATOM 736 C C . GLY A 1 96 ? 18.040 13.272 -0.586 1.00 56.19 96 GLY A C 1
ATOM 737 O O . GLY A 1 96 ? 17.164 13.543 0.238 1.00 56.19 96 GLY A O 1
ATOM 738 N N . LYS A 1 97 ? 18.229 14.027 -1.680 1.00 53.84 97 LYS A N 1
ATOM 739 C CA . LYS A 1 97 ? 17.492 15.246 -2.052 1.00 53.84 97 LYS A CA 1
ATOM 740 C C . LYS A 1 97 ? 17.147 15.270 -3.549 1.00 53.84 97 LYS A C 1
ATOM 742 O O . LYS A 1 97 ? 17.027 16.360 -4.092 1.00 53.84 97 LYS A O 1
ATOM 747 N N . GLY A 1 98 ? 17.016 14.120 -4.222 1.00 52.06 98 GLY A N 1
ATOM 748 C CA . GLY A 1 98 ? 16.994 13.974 -5.695 1.00 52.06 98 GLY A CA 1
ATOM 749 C C . GLY A 1 98 ? 16.222 15.044 -6.490 1.00 52.06 98 GLY A C 1
ATOM 750 O O . GLY A 1 98 ? 16.762 15.618 -7.433 1.00 52.06 98 GLY A O 1
ATOM 751 N N . THR A 1 99 ? 15.014 15.424 -6.059 1.00 56.09 99 THR A N 1
ATOM 752 C CA . THR A 1 99 ? 14.201 16.480 -6.702 1.00 56.09 99 THR A CA 1
ATOM 753 C C . THR A 1 99 ? 14.869 17.864 -6.687 1.00 56.09 99 THR A C 1
ATOM 755 O O . THR A 1 99 ? 14.602 18.702 -7.538 1.00 56.09 99 THR A O 1
ATOM 758 N N . ALA A 1 100 ? 15.756 18.138 -5.730 1.00 57.66 100 ALA A N 1
ATOM 759 C CA . ALA A 1 100 ? 16.305 19.463 -5.474 1.00 57.66 100 ALA A CA 1
ATOM 760 C C . ALA A 1 100 ? 17.404 19.925 -6.436 1.00 57.66 100 ALA A C 1
ATOM 762 O O . ALA A 1 100 ? 17.609 21.132 -6.531 1.00 57.66 100 ALA A O 1
ATOM 763 N N . LEU A 1 101 ? 18.097 19.028 -7.141 1.00 60.62 101 LEU A N 1
ATOM 764 C CA . LEU A 1 101 ? 19.150 19.430 -8.087 1.00 60.62 101 LEU A CA 1
ATOM 765 C C . LEU A 1 101 ? 18.626 19.488 -9.524 1.00 60.62 101 LEU A C 1
ATOM 767 O O . LEU A 1 101 ? 18.850 20.477 -10.214 1.00 60.62 101 LEU A O 1
ATOM 771 N N . LEU A 1 102 ? 17.826 18.493 -9.926 1.00 65.31 102 LEU A N 1
ATOM 772 C CA . LEU A 1 102 ? 17.106 18.532 -11.203 1.00 65.31 102 LEU A CA 1
ATOM 773 C C . LEU A 1 102 ? 16.095 19.682 -11.257 1.00 65.31 102 LEU A C 1
ATOM 775 O O . LEU A 1 102 ? 15.783 20.159 -12.341 1.00 65.31 102 LEU A O 1
ATOM 779 N N . SER A 1 103 ? 15.659 20.204 -10.102 1.00 67.31 103 SER A N 1
ATOM 780 C CA . SER A 1 103 ? 14.800 21.393 -10.055 1.00 67.31 103 SER A CA 1
ATOM 781 C C . SER A 1 103 ? 15.367 22.616 -10.775 1.00 67.31 103 SER A C 1
ATOM 783 O O . SER A 1 103 ? 14.595 23.465 -11.205 1.00 67.31 103 SER A O 1
ATOM 785 N N . CYS A 1 104 ? 16.695 22.717 -10.902 1.00 72.81 104 CYS A N 1
ATOM 786 C CA . CYS A 1 104 ? 17.352 23.822 -11.598 1.00 72.81 104 CYS A CA 1
ATOM 787 C C . CYS A 1 104 ? 17.260 23.707 -13.127 1.00 72.81 104 CYS A C 1
ATOM 789 O O . CYS A 1 104 ? 17.473 24.701 -13.811 1.00 72.81 104 CYS A O 1
ATOM 791 N N . PHE A 1 105 ? 16.973 22.509 -13.640 1.00 78.44 105 PHE A N 1
ATOM 792 C CA . PHE A 1 105 ? 16.901 22.200 -15.070 1.00 78.44 105 PHE A CA 1
ATOM 793 C C . PHE A 1 105 ? 15.482 21.858 -15.530 1.00 78.44 105 PHE A C 1
ATOM 795 O O . PHE A 1 105 ? 15.219 21.835 -16.724 1.00 78.44 105 PHE A O 1
ATOM 802 N N . ALA A 1 106 ? 14.576 21.562 -14.598 1.00 79.00 106 ALA A N 1
ATOM 803 C CA . ALA A 1 106 ? 13.203 21.199 -14.903 1.00 79.00 106 ALA A CA 1
ATOM 804 C C . ALA A 1 106 ? 12.348 22.440 -15.190 1.00 79.00 106 ALA A C 1
ATOM 806 O O . ALA A 1 106 ? 12.229 23.326 -14.338 1.00 79.00 106 ALA A O 1
ATOM 807 N N . ASP A 1 107 ? 11.673 22.457 -16.340 1.00 83.25 107 ASP A N 1
ATOM 808 C CA . ASP A 1 107 ? 10.692 23.494 -16.687 1.00 83.25 107 ASP A CA 1
ATOM 809 C C . ASP A 1 107 ? 9.502 23.498 -15.722 1.00 83.25 107 ASP A C 1
ATOM 811 O O . ASP A 1 107 ? 8.990 24.554 -15.354 1.00 83.25 107 ASP A O 1
ATOM 815 N N . LYS A 1 108 ? 9.094 22.308 -15.261 1.00 85.56 108 LYS A N 1
ATOM 816 C CA . LYS A 1 108 ? 8.042 22.100 -14.261 1.00 85.56 108 LYS A CA 1
ATOM 817 C C . LYS A 1 108 ? 8.391 20.950 -13.332 1.00 85.56 108 LYS A C 1
ATOM 819 O O . LYS A 1 108 ? 8.952 19.939 -13.745 1.00 85.56 108 LYS A O 1
ATOM 824 N N . ILE A 1 109 ? 8.014 21.096 -12.068 1.00 85.31 109 ILE A N 1
ATOM 825 C CA . ILE A 1 109 ? 8.206 20.084 -11.035 1.00 85.31 109 ILE A CA 1
ATOM 826 C C . ILE A 1 109 ? 6.862 19.838 -10.378 1.00 85.31 109 ILE A C 1
ATOM 828 O O . ILE A 1 109 ? 6.313 20.709 -9.701 1.00 85.31 109 ILE A O 1
ATOM 832 N N . PHE A 1 110 ? 6.347 18.639 -10.587 1.00 84.62 110 PHE A N 1
ATOM 833 C CA . PHE A 1 110 ? 5.029 18.249 -10.131 1.00 84.62 110 PHE A CA 1
ATOM 834 C C . PHE A 1 110 ? 5.094 17.698 -8.716 1.00 84.62 110 PHE A C 1
ATOM 836 O O . PHE A 1 110 ? 5.909 16.827 -8.406 1.00 84.62 110 PHE A O 1
ATOM 843 N N . PHE A 1 111 ? 4.222 18.211 -7.860 1.00 81.00 111 PHE A N 1
ATOM 844 C CA . PHE A 1 111 ? 4.072 17.734 -6.499 1.00 81.00 111 PHE A CA 1
ATOM 845 C C . PHE A 1 111 ? 2.613 17.390 -6.227 1.00 81.00 111 PHE A C 1
ATOM 847 O O . PHE A 1 111 ? 1.717 18.180 -6.512 1.00 81.00 111 PHE A O 1
ATOM 854 N N . MET A 1 112 ? 2.400 16.234 -5.601 1.00 76.31 112 MET A N 1
ATOM 855 C CA . MET A 1 112 ? 1.098 15.853 -5.051 1.00 76.31 112 MET A CA 1
ATOM 856 C C . MET A 1 112 ? 0.665 16.789 -3.916 1.00 76.31 112 MET A C 1
ATOM 858 O O . MET A 1 112 ? -0.506 17.124 -3.775 1.00 76.31 112 MET A O 1
ATOM 862 N N . PHE A 1 113 ? 1.630 17.213 -3.102 1.00 75.81 113 PHE A N 1
ATOM 863 C CA . PHE A 1 113 ? 1.411 18.032 -1.919 1.00 75.81 113 PHE A CA 1
ATOM 864 C C . PHE A 1 113 ? 2.337 19.236 -1.925 1.00 75.81 113 PHE A C 1
ATOM 866 O O . PHE A 1 113 ? 3.418 19.187 -2.511 1.00 75.81 113 PHE A O 1
ATOM 873 N N . GLN A 1 114 ? 1.947 20.301 -1.222 1.00 77.31 114 GLN A N 1
ATOM 874 C CA . GLN A 1 114 ? 2.780 21.490 -1.064 1.00 77.31 114 GLN A CA 1
ATOM 875 C C . GLN A 1 114 ? 4.173 21.092 -0.545 1.00 77.31 114 GLN A C 1
ATOM 877 O O . GLN A 1 114 ? 4.291 20.605 0.585 1.00 77.31 114 GLN A O 1
ATOM 882 N N . PRO A 1 115 ? 5.247 21.280 -1.333 1.00 75.50 115 PRO A N 1
ATOM 883 C CA . PRO A 1 115 ? 6.572 20.918 -0.869 1.00 75.50 115 PRO A CA 1
ATOM 884 C C . PRO A 1 115 ? 7.003 21.887 0.237 1.00 75.50 115 PRO A C 1
ATOM 886 O O . PRO A 1 115 ? 6.854 23.103 0.108 1.00 75.50 115 PRO A O 1
ATOM 889 N N . ARG A 1 116 ? 7.601 21.362 1.317 1.00 72.19 116 ARG A N 1
ATOM 890 C CA . ARG A 1 116 ? 8.161 22.199 2.400 1.00 72.19 116 ARG A CA 1
ATOM 891 C C . ARG A 1 116 ? 9.225 23.172 1.877 1.00 72.19 116 ARG A C 1
ATOM 893 O O . ARG A 1 116 ? 9.334 24.301 2.347 1.00 72.19 116 ARG A O 1
ATOM 900 N N . ARG A 1 117 ? 10.017 22.736 0.892 1.00 76.56 117 ARG A N 1
ATOM 901 C CA . ARG A 1 117 ? 10.954 23.596 0.162 1.00 76.56 117 ARG A CA 1
ATOM 902 C C . ARG A 1 117 ? 10.226 24.243 -1.011 1.00 76.56 117 ARG A C 1
ATOM 904 O O . ARG A 1 117 ? 9.644 23.545 -1.832 1.00 76.56 117 ARG A O 1
ATOM 911 N N . LYS A 1 118 ? 10.327 25.567 -1.133 1.00 77.75 118 LYS A N 1
ATOM 912 C CA . LYS A 1 118 ? 9.827 26.282 -2.311 1.00 77.75 118 LYS A CA 1
ATOM 913 C C . LYS A 1 118 ? 10.729 26.007 -3.515 1.00 77.75 118 LYS A C 1
ATOM 915 O O . LYS A 1 118 ? 11.948 26.165 -3.429 1.00 77.75 118 LYS A O 1
ATOM 920 N N . TYR A 1 119 ? 10.115 25.642 -4.633 1.00 82.44 119 TYR A N 1
ATOM 921 C CA . TYR A 1 119 ? 10.767 25.535 -5.935 1.00 82.44 119 TYR A CA 1
ATOM 922 C C . TYR A 1 119 ? 10.128 26.545 -6.884 1.00 82.44 119 TYR A C 1
ATOM 924 O O . TYR A 1 119 ? 8.904 26.680 -6.885 1.00 82.44 119 TYR A O 1
ATOM 932 N N . LYS A 1 120 ? 10.944 27.246 -7.684 1.00 82.75 120 LYS A N 1
ATOM 933 C CA . LYS A 1 120 ? 10.451 28.276 -8.617 1.00 82.75 120 LYS A CA 1
ATOM 934 C C . LYS A 1 120 ? 9.415 27.715 -9.596 1.00 82.75 120 LYS A C 1
ATOM 936 O O . LYS A 1 120 ? 8.400 28.354 -9.823 1.00 82.75 120 LYS A O 1
ATOM 941 N N . ASN A 1 121 ? 9.638 26.489 -10.062 1.00 85.12 121 ASN A N 1
ATOM 942 C CA . ASN A 1 121 ? 8.822 25.833 -11.082 1.00 85.12 121 ASN A CA 1
ATOM 943 C C . ASN A 1 121 ? 7.909 24.751 -10.477 1.00 85.12 121 ASN A C 1
ATOM 945 O O . ASN A 1 121 ? 7.656 23.722 -11.100 1.00 85.12 121 ASN A O 1
ATOM 949 N N . SER A 1 122 ? 7.479 24.926 -9.220 1.00 87.62 122 SER A N 1
ATOM 950 C CA . SER A 1 122 ? 6.590 23.955 -8.569 1.00 87.62 122 SER A CA 1
ATOM 951 C C . SER A 1 122 ? 5.159 24.080 -9.075 1.00 87.62 122 SER A C 1
ATOM 953 O O . SER A 1 122 ? 4.581 25.164 -9.087 1.00 87.62 122 SER A O 1
ATOM 955 N N . VAL A 1 123 ? 4.577 22.943 -9.442 1.00 86.94 123 VAL A N 1
ATOM 956 C CA . VAL A 1 123 ? 3.183 22.818 -9.854 1.00 86.94 123 VAL A CA 1
ATOM 957 C C . VAL A 1 123 ? 2.526 21.781 -8.958 1.00 86.94 123 VAL A C 1
ATOM 959 O O . VAL A 1 123 ? 2.968 20.635 -8.891 1.00 86.94 123 VAL A O 1
ATOM 962 N N . LEU A 1 124 ? 1.465 22.181 -8.259 1.00 86.06 124 LEU A N 1
ATOM 963 C CA . LEU A 1 124 ? 0.620 21.222 -7.559 1.00 86.06 124 LEU A CA 1
ATOM 964 C C . LEU A 1 124 ? -0.242 20.487 -8.572 1.00 86.06 124 LEU A C 1
ATOM 966 O O . LEU A 1 124 ? -0.945 21.123 -9.360 1.00 86.06 124 LEU A O 1
ATOM 970 N N . CYS A 1 125 ? -0.220 19.164 -8.528 1.00 84.81 125 CYS A N 1
ATOM 971 C CA . CYS A 1 125 ? -1.097 18.318 -9.318 1.00 84.81 125 CYS A CA 1
ATOM 972 C C . CYS A 1 125 ? -1.718 17.239 -8.443 1.00 84.81 125 CYS A C 1
ATOM 974 O O . CYS A 1 125 ? -1.132 16.789 -7.460 1.00 84.81 125 CYS A O 1
ATOM 976 N N . LYS A 1 126 ? -2.910 16.803 -8.821 1.00 84.12 126 LYS A N 1
ATOM 977 C CA . LYS A 1 126 ? -3.548 15.656 -8.196 1.00 84.12 126 LYS A CA 1
ATOM 978 C C . LYS A 1 126 ? -2.759 14.394 -8.540 1.00 84.12 126 LYS A C 1
ATOM 980 O O . LYS A 1 126 ? -2.239 14.251 -9.647 1.00 84.12 126 LYS A O 1
ATOM 985 N N . PHE A 1 127 ? -2.648 13.493 -7.572 1.00 81.81 127 PHE A N 1
ATOM 986 C CA . PHE A 1 127 ? -2.001 12.202 -7.776 1.00 81.81 127 PHE A CA 1
ATOM 987 C C . PHE A 1 127 ? -2.997 11.226 -8.413 1.00 81.81 127 PHE A C 1
ATOM 989 O O . PHE A 1 127 ? -4.146 11.208 -7.965 1.00 81.81 127 PHE A O 1
ATOM 996 N N . PRO A 1 128 ? -2.595 10.439 -9.427 1.00 81.00 128 PRO A N 1
ATOM 997 C CA . PRO A 1 128 ? -3.459 9.417 -10.007 1.00 81.00 128 PRO A CA 1
ATOM 998 C C . PRO A 1 128 ? -3.704 8.301 -8.987 1.00 81.00 128 PRO A C 1
ATOM 1000 O O . PRO A 1 128 ? -2.757 7.751 -8.426 1.00 81.00 128 PRO A O 1
ATOM 1003 N N . VAL A 1 129 ? -4.969 7.975 -8.744 1.00 86.12 129 VAL A N 1
ATOM 1004 C CA . VAL A 1 129 ? -5.379 6.924 -7.798 1.00 86.12 129 VAL A CA 1
ATOM 1005 C C . VAL A 1 129 ? -6.025 5.746 -8.520 1.00 86.12 129 VAL A C 1
ATOM 1007 O O . VAL A 1 129 ? -6.315 5.811 -9.713 1.00 86.12 129 VAL A O 1
ATOM 1010 N N . SER A 1 130 ? -6.264 4.657 -7.795 1.00 82.12 130 SER A N 1
ATOM 1011 C CA . SER A 1 130 ? -6.936 3.470 -8.322 1.00 82.12 130 SER A CA 1
ATOM 1012 C C . SER A 1 130 ? -8.370 3.804 -8.753 1.00 82.12 130 SER A C 1
ATOM 1014 O O . SER A 1 130 ? -9.227 4.071 -7.907 1.00 82.12 130 SER A O 1
ATOM 1016 N N . ALA A 1 131 ? -8.632 3.779 -10.062 1.00 75.94 131 ALA A N 1
ATOM 1017 C CA . ALA A 1 131 ? -9.916 4.158 -10.648 1.00 75.94 131 ALA A CA 1
ATOM 1018 C C . ALA A 1 131 ? -11.049 3.146 -10.379 1.00 75.94 131 ALA A C 1
ATOM 1020 O O . ALA A 1 131 ? -10.825 1.953 -10.156 1.00 75.94 131 ALA A O 1
ATOM 1021 N N . GLY A 1 132 ? -12.286 3.646 -10.460 1.00 79.75 132 GLY A N 1
ATOM 1022 C CA . GLY A 1 132 ? -13.515 2.870 -10.295 1.00 79.75 132 GLY A CA 1
ATOM 1023 C C . GLY A 1 132 ? -13.868 2.662 -8.828 1.00 79.75 132 GLY A C 1
ATOM 1024 O O . GLY A 1 132 ? -13.398 1.719 -8.219 1.00 79.75 132 GLY A O 1
ATOM 1025 N N . LYS A 1 133 ? -14.721 3.523 -8.269 1.00 85.50 133 LYS A N 1
ATOM 1026 C CA . LYS A 1 133 ? -15.129 3.506 -6.856 1.00 85.50 133 LYS A CA 1
ATOM 1027 C C . LYS A 1 133 ? -16.515 2.857 -6.700 1.00 85.50 133 LYS A C 1
ATOM 1029 O O . LYS A 1 133 ? -17.502 3.594 -6.631 1.00 85.50 133 LYS A O 1
ATOM 1034 N N . PRO A 1 134 ? -16.632 1.510 -6.684 1.00 92.06 134 PRO A N 1
ATOM 1035 C CA . PRO A 1 134 ? -17.916 0.850 -6.461 1.00 92.06 134 PRO A CA 1
ATOM 1036 C C . PRO A 1 134 ? -18.469 1.198 -5.077 1.00 92.06 134 PRO A C 1
ATOM 1038 O O . PRO A 1 134 ? -17.726 1.614 -4.179 1.00 92.06 134 PRO A O 1
ATOM 1041 N N . GLY A 1 135 ? -19.774 0.997 -4.896 1.00 94.25 135 GLY A N 1
ATOM 1042 C CA . GLY A 1 135 ? -20.403 1.140 -3.586 1.00 94.25 135 GLY A CA 1
ATOM 1043 C C . GLY A 1 135 ? -19.828 0.137 -2.582 1.00 94.25 135 GLY A C 1
ATOM 1044 O O . GLY A 1 135 ? -19.426 -0.966 -2.953 1.00 94.25 135 GLY A O 1
ATOM 1045 N N . ARG A 1 136 ? -19.807 0.497 -1.296 1.00 94.56 136 ARG A N 1
ATOM 1046 C CA . ARG A 1 136 ? -19.266 -0.357 -0.223 1.00 94.56 136 ARG A CA 1
ATOM 1047 C C . ARG A 1 136 ? -19.901 -1.749 -0.199 1.00 94.56 136 ARG A C 1
ATOM 1049 O O . ARG A 1 136 ? -19.189 -2.748 -0.127 1.00 94.56 136 ARG A O 1
ATOM 1056 N N . ASP A 1 137 ? -21.225 -1.818 -0.295 1.00 94.38 137 ASP A N 1
ATOM 1057 C CA . ASP A 1 137 ? -21.960 -3.086 -0.214 1.00 94.38 137 ASP A CA 1
ATOM 1058 C C . ASP A 1 137 ? -21.742 -3.953 -1.458 1.00 94.38 137 ASP A C 1
ATOM 1060 O O . ASP A 1 137 ? -21.578 -5.168 -1.354 1.00 94.38 137 ASP A O 1
ATOM 1064 N N . GLU A 1 138 ? -21.640 -3.324 -2.630 1.00 95.44 138 GLU A N 1
ATOM 1065 C CA . GLU A 1 138 ? -21.266 -3.996 -3.874 1.00 95.44 138 GLU A CA 1
ATOM 1066 C C . GLU A 1 138 ? -19.850 -4.577 -3.778 1.00 95.44 138 GLU A C 1
ATOM 1068 O O . GLU A 1 138 ? -19.633 -5.751 -4.082 1.00 95.44 138 GLU A O 1
ATOM 1073 N N . ALA A 1 139 ? -18.885 -3.781 -3.313 1.00 95.94 139 ALA A N 1
ATOM 1074 C CA . ALA A 1 139 ? -17.506 -4.217 -3.145 1.00 95.94 139 ALA A CA 1
ATOM 1075 C C . ALA A 1 139 ? -17.407 -5.399 -2.168 1.00 95.94 139 ALA A C 1
ATOM 1077 O O . ALA A 1 139 ? -16.742 -6.393 -2.459 1.00 95.94 139 ALA A O 1
ATOM 1078 N N . ARG A 1 140 ? -18.133 -5.345 -1.046 1.00 95.56 140 ARG A N 1
ATOM 1079 C CA . ARG A 1 140 ? -18.203 -6.453 -0.081 1.00 95.56 140 ARG A CA 1
ATOM 1080 C C . ARG A 1 140 ? -18.842 -7.696 -0.666 1.00 95.56 140 ARG A C 1
ATOM 1082 O O . ARG A 1 140 ? -18.310 -8.781 -0.463 1.00 95.56 140 ARG A O 1
ATOM 1089 N N . SER A 1 141 ? -19.927 -7.550 -1.421 1.00 94.88 141 SER A N 1
ATOM 1090 C CA . SER A 1 141 ? -20.572 -8.672 -2.103 1.00 94.88 141 SER A CA 1
ATOM 1091 C C . SER A 1 141 ? -19.603 -9.372 -3.063 1.00 94.88 141 SER A C 1
ATOM 1093 O O . SER A 1 141 ? -19.447 -10.590 -2.984 1.00 94.88 141 SER A O 1
ATOM 1095 N N . ARG A 1 142 ? -18.863 -8.609 -3.882 1.00 94.38 142 ARG A N 1
ATOM 1096 C CA . ARG A 1 142 ? -17.844 -9.141 -4.809 1.00 94.38 142 ARG A CA 1
ATOM 1097 C C . ARG A 1 142 ? -16.706 -9.875 -4.097 1.00 94.38 142 ARG A C 1
ATOM 1099 O O . ARG A 1 142 ? -16.188 -10.852 -4.625 1.00 94.38 142 ARG A O 1
ATOM 1106 N N . LEU A 1 143 ? -16.323 -9.415 -2.906 1.00 93.94 143 LEU A N 1
ATOM 1107 C CA . LEU A 1 143 ? -15.295 -10.050 -2.072 1.00 93.94 143 LEU A CA 1
ATOM 1108 C C . LEU A 1 143 ? -15.846 -11.195 -1.207 1.00 93.94 143 LEU A C 1
ATOM 1110 O O . LEU A 1 143 ? -15.094 -11.836 -0.475 1.00 93.94 143 LEU A O 1
ATOM 1114 N N . GLY A 1 144 ? -17.160 -11.435 -1.249 1.00 94.25 144 GLY A N 1
ATOM 1115 C CA . GLY A 1 144 ? -17.835 -12.380 -0.375 1.00 94.25 144 GLY A CA 1
ATOM 1116 C C . GLY A 1 144 ? -17.730 -12.000 1.101 1.00 94.25 144 GLY A C 1
ATOM 1117 O O . GLY A 1 144 ? -17.701 -12.885 1.938 1.00 94.25 144 GLY A O 1
ATOM 1118 N N . LEU A 1 145 ? -17.642 -10.725 1.459 1.00 94.88 145 LEU A N 1
ATOM 1119 C CA . LEU A 1 145 ? -17.499 -10.247 2.837 1.00 94.88 145 LEU A CA 1
ATOM 1120 C C . LEU A 1 145 ? -18.860 -10.005 3.509 1.00 94.88 145 LEU A C 1
ATOM 1122 O O . LEU A 1 145 ? -19.881 -9.854 2.841 1.00 94.88 145 LEU A O 1
ATOM 1126 N N . ASP A 1 146 ? -18.884 -9.987 4.841 1.00 92.94 146 ASP A N 1
ATOM 1127 C CA . ASP A 1 146 ? -20.110 -9.754 5.618 1.00 92.94 146 ASP A CA 1
ATOM 1128 C C . ASP A 1 146 ? -20.451 -8.247 5.634 1.00 92.94 146 ASP A C 1
ATOM 1130 O O . ASP A 1 146 ? -19.645 -7.449 6.116 1.00 92.94 146 ASP A O 1
ATOM 1134 N N . PRO A 1 147 ? -21.612 -7.795 5.129 1.00 91.00 147 PRO A N 1
ATOM 1135 C CA . PRO A 1 147 ? -21.944 -6.371 5.108 1.00 91.00 147 PRO A CA 1
ATOM 1136 C C . PRO A 1 147 ? -22.074 -5.753 6.511 1.00 91.00 147 PRO A C 1
ATOM 1138 O O . PRO A 1 147 ? -21.799 -4.560 6.660 1.00 91.00 147 PRO A O 1
ATOM 1141 N N . GLY A 1 148 ? -22.427 -6.548 7.528 1.00 91.12 148 GLY A N 1
ATOM 1142 C CA . GLY A 1 148 ? -22.655 -6.096 8.902 1.00 91.12 148 GLY A CA 1
ATOM 1143 C C . GLY A 1 148 ? -21.402 -6.034 9.778 1.00 91.12 148 GLY A C 1
ATOM 1144 O O . GLY A 1 148 ? -21.467 -5.492 10.879 1.00 91.12 148 GLY A O 1
ATOM 1145 N N . LYS A 1 149 ? -20.257 -6.555 9.314 1.00 92.69 149 LYS A N 1
ATOM 1146 C CA . LYS A 1 149 ? -18.995 -6.520 10.073 1.00 92.69 149 LYS A CA 1
ATOM 1147 C C . LYS A 1 149 ? -18.041 -5.431 9.581 1.00 92.69 149 LYS A C 1
ATOM 1149 O O . LYS A 1 149 ? -17.895 -5.270 8.363 1.00 92.69 149 LYS A O 1
ATOM 1154 N N . PRO A 1 150 ? -17.329 -4.729 10.480 1.00 94.62 150 PRO A N 1
ATOM 1155 C CA . PRO A 1 150 ? -16.267 -3.814 10.084 1.00 94.62 150 PRO A CA 1
ATOM 1156 C C . PRO A 1 150 ? -15.172 -4.518 9.277 1.00 94.62 150 PRO A C 1
ATOM 1158 O O . PRO A 1 150 ? -14.789 -5.633 9.627 1.00 94.62 150 PRO A O 1
ATOM 1161 N N . LEU A 1 151 ? -14.664 -3.886 8.217 1.00 96.38 151 LEU A N 1
ATOM 1162 C CA . LEU A 1 151 ? -13.545 -4.391 7.418 1.00 96.38 151 LEU A CA 1
ATOM 1163 C C . LEU A 1 151 ? -12.285 -3.560 7.650 1.00 96.38 151 LEU A C 1
ATOM 1165 O O . LEU A 1 151 ? -12.270 -2.361 7.365 1.00 96.38 151 LEU A O 1
ATOM 1169 N N . ILE A 1 152 ? -11.215 -4.231 8.074 1.00 97.31 152 ILE A N 1
ATOM 1170 C CA . ILE A 1 152 ? -9.876 -3.652 8.175 1.00 97.31 152 ILE A CA 1
ATOM 1171 C C . ILE A 1 152 ? -9.037 -4.125 6.983 1.00 97.31 152 ILE A C 1
ATOM 1173 O O . ILE A 1 152 ? -8.880 -5.326 6.753 1.00 97.31 152 ILE A O 1
ATOM 1177 N N . LEU A 1 153 ? -8.481 -3.177 6.230 1.00 98.12 153 LEU A N 1
ATOM 1178 C CA . LEU A 1 153 ? -7.546 -3.439 5.138 1.00 98.12 153 LEU A CA 1
ATOM 1179 C C . LEU A 1 153 ? -6.097 -3.301 5.624 1.00 98.12 153 LEU A C 1
ATOM 1181 O O . LEU A 1 153 ? -5.698 -2.248 6.112 1.00 98.12 153 LEU A O 1
ATOM 1185 N N . ILE A 1 154 ? -5.287 -4.342 5.461 1.00 98.25 154 ILE A N 1
ATOM 1186 C CA . ILE A 1 154 ? -3.879 -4.353 5.872 1.00 98.25 154 ILE A CA 1
ATOM 1187 C C . ILE A 1 154 ? -2.978 -4.326 4.636 1.00 98.25 154 ILE A C 1
ATOM 1189 O O . ILE A 1 154 ? -3.095 -5.192 3.765 1.00 98.25 154 ILE A O 1
ATOM 1193 N N . LEU A 1 155 ? -2.068 -3.349 4.569 1.00 96.12 155 LEU A N 1
ATOM 1194 C CA . LEU A 1 155 ? -1.205 -3.097 3.411 1.00 96.12 155 LEU A CA 1
ATOM 1195 C C . LEU A 1 155 ? 0.272 -2.976 3.808 1.00 96.12 155 LEU A C 1
ATOM 1197 O O . LEU A 1 155 ? 0.688 -2.042 4.497 1.00 96.12 155 LEU A O 1
ATOM 1201 N N . GLY A 1 156 ? 1.105 -3.878 3.289 1.00 87.44 156 GLY A N 1
ATOM 1202 C CA . GLY A 1 156 ? 2.557 -3.815 3.472 1.00 87.44 156 GLY A CA 1
ATOM 1203 C C . GLY A 1 156 ? 3.301 -2.853 2.533 1.00 87.44 156 GLY A C 1
ATOM 1204 O O . GLY A 1 156 ? 4.484 -2.602 2.744 1.00 87.44 156 GLY A O 1
ATOM 1205 N N . GLY A 1 157 ? 2.633 -2.296 1.518 1.00 83.81 157 GLY A N 1
ATOM 1206 C CA . GLY A 1 157 ? 3.279 -1.650 0.368 1.00 83.81 157 GLY A CA 1
ATOM 1207 C C . GLY A 1 157 ? 3.530 -2.639 -0.779 1.00 83.81 157 GLY A C 1
ATOM 1208 O O . GLY A 1 157 ? 3.151 -3.803 -0.688 1.00 83.81 157 GLY A O 1
ATOM 1209 N N . SER A 1 158 ? 4.164 -2.185 -1.865 1.00 79.88 158 SER A N 1
ATOM 1210 C CA . SER A 1 158 ? 4.289 -2.960 -3.115 1.00 79.88 158 SER A CA 1
ATOM 1211 C C . SER A 1 158 ? 5.043 -4.288 -2.983 1.00 79.88 158 SER A C 1
ATOM 1213 O O . SER A 1 158 ? 4.766 -5.210 -3.738 1.00 79.88 158 SER A O 1
ATOM 1215 N N . GLN A 1 159 ? 5.973 -4.393 -2.032 1.00 83.75 159 GLN A N 1
ATOM 1216 C CA . GLN A 1 159 ? 6.747 -5.612 -1.754 1.00 83.75 159 GLN A CA 1
ATOM 1217 C C . GLN A 1 159 ? 6.217 -6.398 -0.541 1.00 83.75 159 GLN A C 1
ATOM 1219 O O . GLN A 1 159 ? 6.818 -7.386 -0.128 1.00 83.75 159 GLN A O 1
ATOM 1224 N N . GLY A 1 160 ? 5.112 -5.952 0.063 1.00 89.69 160 GLY A N 1
ATOM 1225 C CA . GLY A 1 160 ? 4.695 -6.417 1.383 1.00 89.69 160 GLY A CA 1
ATOM 1226 C C . GLY A 1 160 ? 5.576 -5.878 2.515 1.00 89.69 160 GLY A C 1
ATOM 1227 O O . GLY A 1 160 ? 6.505 -5.094 2.310 1.00 89.69 160 GLY A O 1
ATOM 1228 N N . SER A 1 161 ? 5.254 -6.265 3.751 1.00 94.69 161 SER A N 1
ATOM 1229 C CA . SER A 1 161 ? 5.997 -5.832 4.938 1.00 94.69 161 SER A CA 1
ATOM 1230 C C . SER A 1 161 ? 5.909 -6.879 6.038 1.00 94.69 161 SER A C 1
ATOM 1232 O O . SER A 1 161 ? 4.952 -6.869 6.813 1.00 94.69 161 SER A O 1
ATOM 1234 N N . SER A 1 162 ? 6.957 -7.693 6.191 1.00 95.88 162 SER A N 1
ATOM 1235 C CA . SER A 1 162 ? 7.021 -8.730 7.231 1.00 95.88 162 SER A CA 1
ATOM 1236 C C . SER A 1 162 ? 6.768 -8.193 8.635 1.00 95.88 162 SER A C 1
ATOM 1238 O O . SER A 1 162 ? 6.043 -8.807 9.403 1.00 95.88 162 SER A O 1
ATOM 1240 N N . PHE A 1 163 ? 7.235 -6.977 8.936 1.00 96.19 163 PHE A N 1
ATOM 1241 C CA . PHE A 1 163 ? 6.933 -6.322 10.211 1.00 96.19 163 PHE A CA 1
ATOM 1242 C C . PHE A 1 163 ? 5.423 -6.134 10.453 1.00 96.19 163 PHE A C 1
ATOM 1244 O O . PHE A 1 163 ? 4.940 -6.394 11.550 1.00 96.19 163 PHE A O 1
ATOM 1251 N N . ILE A 1 164 ? 4.680 -5.676 9.435 1.00 97.38 164 ILE A N 1
ATOM 1252 C CA . ILE A 1 164 ? 3.225 -5.465 9.547 1.00 97.38 164 ILE A CA 1
ATOM 1253 C C . ILE A 1 164 ? 2.528 -6.821 9.597 1.00 97.38 164 ILE A C 1
ATOM 1255 O O . ILE A 1 164 ? 1.642 -7.009 10.426 1.00 97.38 164 ILE A O 1
ATOM 1259 N N . ASN A 1 165 ? 2.970 -7.767 8.765 1.00 97.81 165 ASN A N 1
ATOM 1260 C CA . ASN A 1 165 ? 2.450 -9.126 8.746 1.00 97.81 165 ASN A CA 1
ATOM 1261 C C . ASN A 1 165 ? 2.532 -9.752 10.148 1.00 97.81 165 ASN A C 1
ATOM 1263 O O . ASN A 1 165 ? 1.522 -10.198 10.686 1.00 97.81 165 ASN A O 1
ATOM 1267 N N . ASP A 1 166 ? 3.707 -9.705 10.775 1.00 97.50 166 ASP A N 1
ATOM 1268 C CA . ASP A 1 166 ? 3.946 -10.278 12.100 1.00 97.50 166 ASP A CA 1
ATOM 1269 C C . ASP A 1 166 ? 3.180 -9.544 13.204 1.00 97.50 166 ASP A C 1
ATOM 1271 O O . ASP A 1 166 ? 2.634 -10.184 14.101 1.00 97.50 166 ASP A O 1
ATOM 1275 N N . LEU A 1 167 ? 3.116 -8.210 13.138 1.00 97.50 167 LEU A N 1
ATOM 1276 C CA . LEU A 1 167 ? 2.328 -7.400 14.068 1.00 97.50 167 LEU A CA 1
ATOM 1277 C C . LEU A 1 167 ? 0.851 -7.800 14.028 1.00 97.50 167 LEU A C 1
ATOM 1279 O O . LEU A 1 167 ? 0.249 -8.077 15.061 1.00 97.50 167 LEU A O 1
ATOM 1283 N N . VAL A 1 168 ? 0.275 -7.877 12.831 1.00 96.50 168 VAL A N 1
ATOM 1284 C CA . VAL A 1 168 ? -1.137 -8.216 12.645 1.00 96.50 168 VAL A CA 1
ATOM 1285 C C . VAL A 1 168 ? -1.418 -9.641 13.103 1.00 96.50 168 VAL A C 1
ATOM 1287 O O . VAL A 1 168 ? -2.442 -9.867 13.735 1.00 96.50 168 VAL A O 1
ATOM 1290 N N . LEU A 1 169 ? -0.514 -10.592 12.855 1.00 95.94 169 LEU A N 1
ATOM 1291 C CA . LEU A 1 169 ? -0.667 -11.962 13.349 1.00 95.94 169 LEU A CA 1
ATOM 1292 C C . LEU A 1 169 ? -0.674 -12.045 14.882 1.00 95.94 169 LEU A C 1
ATOM 1294 O O . LEU A 1 169 ? -1.451 -12.824 15.432 1.00 95.94 169 LEU A O 1
ATOM 1298 N N . ARG A 1 170 ? 0.133 -11.233 15.580 1.00 96.00 170 ARG A N 1
ATOM 1299 C CA . ARG A 1 170 ? 0.106 -11.162 17.053 1.00 96.00 170 ARG A CA 1
ATOM 1300 C C . ARG A 1 170 ? -1.184 -10.542 17.587 1.00 96.00 170 ARG A C 1
ATOM 1302 O O . ARG A 1 170 ? -1.708 -11.003 18.596 1.00 96.00 170 ARG A O 1
ATOM 1309 N N . LEU A 1 171 ? -1.733 -9.553 16.881 1.00 95.44 171 LEU A N 1
ATOM 1310 C CA . LEU A 1 171 ? -2.994 -8.901 17.250 1.00 95.44 171 LEU A CA 1
ATOM 1311 C C . LEU A 1 171 ? -4.239 -9.684 16.831 1.00 95.44 171 LEU A C 1
ATOM 1313 O O . LEU A 1 171 ? -5.309 -9.456 17.391 1.00 95.44 171 LEU A O 1
ATOM 1317 N N . LEU A 1 172 ? -4.115 -10.609 15.878 1.00 93.69 172 LEU A N 1
ATOM 1318 C CA . LEU A 1 172 ? -5.229 -11.335 15.273 1.00 93.69 172 LEU A CA 1
ATOM 1319 C C . LEU A 1 172 ? -6.212 -11.933 16.303 1.00 93.69 172 LEU A C 1
ATOM 1321 O O . LEU A 1 172 ? -7.410 -11.713 16.135 1.00 93.69 172 LEU A O 1
ATOM 1325 N N . PRO A 1 173 ? -5.772 -12.563 17.419 1.00 92.56 173 PRO A N 1
ATOM 1326 C CA . PRO A 1 173 ? -6.670 -13.049 18.474 1.00 92.56 173 PRO A CA 1
ATOM 1327 C C . PRO A 1 173 ? -7.626 -12.000 19.062 1.00 92.56 173 PRO A C 1
ATOM 1329 O O . PRO A 1 173 ? -8.686 -12.359 19.570 1.00 92.56 173 PRO A O 1
ATOM 1332 N N . ARG A 1 174 ? -7.253 -10.718 19.001 1.00 93.44 174 ARG A N 1
ATOM 1333 C CA . ARG A 1 174 ? -7.985 -9.575 19.567 1.00 93.44 174 ARG A CA 1
ATOM 1334 C C . ARG A 1 174 ? -8.817 -8.826 18.517 1.00 93.44 174 ARG A C 1
ATOM 1336 O O . ARG A 1 174 ? -9.585 -7.946 18.876 1.00 93.44 174 ARG A O 1
ATOM 1343 N N . LEU A 1 175 ? -8.723 -9.198 17.236 1.00 91.88 175 LEU A N 1
ATOM 1344 C CA . LEU A 1 175 ? -9.405 -8.529 16.116 1.00 91.88 175 LEU A CA 1
ATOM 1345 C C . LEU A 1 175 ? -10.696 -9.234 15.658 1.00 91.88 175 LEU A C 1
ATOM 1347 O O . LEU A 1 175 ? -11.229 -8.924 14.595 1.00 91.88 175 LEU A O 1
ATOM 1351 N N . GLY A 1 176 ? -11.245 -10.152 16.462 1.00 90.56 176 GLY A N 1
ATOM 1352 C CA . GLY A 1 176 ? -12.436 -10.942 16.106 1.00 90.56 176 GLY A CA 1
ATOM 1353 C C . GLY A 1 176 ? -13.731 -10.139 15.890 1.00 90.56 176 GLY A C 1
ATOM 1354 O O . GLY A 1 176 ? -14.715 -10.679 15.377 1.00 90.56 176 GLY A O 1
ATOM 1355 N N . PHE A 1 177 ? -13.747 -8.853 16.255 1.00 91.25 177 PHE A N 1
ATOM 1356 C CA . PHE A 1 177 ? -14.854 -7.933 15.976 1.00 91.25 177 PHE A CA 1
ATOM 1357 C C . PHE A 1 177 ? -14.935 -7.519 14.496 1.00 91.25 177 PHE A C 1
ATOM 1359 O O . PHE A 1 177 ? -15.991 -7.075 14.049 1.00 91.25 177 PHE A O 1
ATOM 1366 N N . ALA A 1 178 ? -13.851 -7.679 13.731 1.00 93.62 178 ALA A N 1
ATOM 1367 C CA . ALA A 1 178 ? -13.747 -7.257 12.340 1.00 93.62 178 ALA A CA 1
ATOM 1368 C C . ALA A 1 178 ? -13.399 -8.423 11.403 1.00 93.62 178 ALA A C 1
ATOM 1370 O O . ALA A 1 178 ? -12.844 -9.451 11.787 1.00 93.62 178 ALA A O 1
ATOM 1371 N N . GLN A 1 179 ? -13.722 -8.240 10.129 1.00 95.56 179 GLN A N 1
ATOM 1372 C CA . GLN A 1 179 ? -13.144 -9.003 9.024 1.00 95.56 179 GLN A CA 1
ATOM 1373 C C . GLN A 1 179 ? -11.887 -8.288 8.526 1.00 95.56 179 GLN A C 1
ATOM 1375 O O . GLN A 1 179 ? -11.734 -7.078 8.701 1.00 95.56 179 GLN A O 1
ATOM 1380 N N . ILE A 1 180 ? -10.971 -9.043 7.917 1.00 97.00 180 ILE A N 1
ATOM 1381 C CA . ILE A 1 180 ? -9.663 -8.520 7.505 1.00 97.00 180 ILE A CA 1
ATOM 1382 C C . ILE A 1 180 ? -9.399 -8.914 6.060 1.00 97.00 180 ILE A C 1
ATOM 1384 O O . ILE A 1 180 ? -9.528 -10.086 5.707 1.00 97.00 180 ILE A O 1
ATOM 1388 N N . VAL A 1 181 ? -8.989 -7.943 5.250 1.00 97.75 181 VAL A N 1
ATOM 1389 C CA . VAL A 1 181 ? -8.302 -8.198 3.983 1.00 97.75 181 VAL A CA 1
ATOM 1390 C C . VAL A 1 181 ? -6.830 -7.860 4.190 1.00 97.75 181 VAL A C 1
ATOM 1392 O O . VAL A 1 181 ? -6.514 -6.738 4.582 1.00 97.75 181 VAL A O 1
ATOM 1395 N N . HIS A 1 182 ? -5.930 -8.807 3.938 1.00 97.94 182 HIS A N 1
ATOM 1396 C CA . HIS A 1 182 ? -4.500 -8.641 4.196 1.00 97.94 182 HIS A CA 1
ATOM 1397 C C . HIS A 1 182 ? -3.681 -8.861 2.925 1.00 97.94 182 HIS A C 1
ATOM 1399 O O . HIS A 1 182 ? -3.625 -9.978 2.413 1.00 97.94 182 HIS A O 1
ATOM 1405 N N . ILE A 1 183 ? -3.034 -7.796 2.439 1.00 97.75 183 ILE A N 1
ATOM 1406 C CA . ILE A 1 183 ? -2.064 -7.859 1.341 1.00 97.75 183 ILE A CA 1
ATOM 1407 C C . ILE A 1 183 ? -0.664 -8.051 1.924 1.00 97.75 183 ILE A C 1
ATOM 1409 O O . ILE A 1 183 ? -0.074 -7.115 2.472 1.00 97.75 183 ILE A O 1
ATOM 1413 N N . THR A 1 184 ? -0.144 -9.271 1.822 1.00 96.62 184 THR A N 1
ATOM 1414 C CA . THR A 1 184 ? 1.042 -9.710 2.577 1.00 96.62 184 THR A CA 1
ATOM 1415 C C . THR A 1 184 ? 2.360 -9.437 1.861 1.00 96.62 184 THR A C 1
ATOM 1417 O O . THR A 1 184 ? 3.397 -9.317 2.518 1.00 96.62 184 THR A O 1
ATOM 1420 N N . GLY A 1 185 ? 2.327 -9.359 0.527 1.00 94.56 185 GLY A N 1
ATOM 1421 C CA . GLY A 1 185 ? 3.485 -9.578 -0.338 1.00 94.56 185 GLY A CA 1
ATOM 1422 C C . GLY A 1 185 ? 3.729 -11.069 -0.588 1.00 94.56 185 GLY A C 1
ATOM 1423 O O . GLY A 1 185 ? 3.437 -11.909 0.270 1.00 94.56 185 GLY A O 1
ATOM 1424 N N . GLU A 1 186 ? 4.282 -11.384 -1.761 1.00 93.25 186 GLU A N 1
ATOM 1425 C CA . GLU A 1 186 ? 4.532 -12.758 -2.230 1.00 93.25 186 GLU A CA 1
ATOM 1426 C C . GLU A 1 186 ? 5.372 -13.575 -1.242 1.00 93.25 186 GLU A C 1
ATOM 1428 O O . GLU A 1 186 ? 5.024 -14.703 -0.900 1.00 93.25 186 GLU A O 1
ATOM 1433 N N . ALA A 1 187 ? 6.445 -12.975 -0.718 1.00 93.56 187 ALA A N 1
ATOM 1434 C CA . ALA A 1 187 ? 7.410 -13.666 0.134 1.00 93.56 187 ALA A CA 1
ATOM 1435 C C . ALA A 1 187 ? 6.804 -14.223 1.437 1.00 93.56 187 ALA A C 1
ATOM 1437 O O . ALA A 1 187 ? 7.264 -15.243 1.943 1.00 93.56 187 ALA A O 1
ATOM 1438 N N . ASP A 1 188 ? 5.771 -13.569 1.976 1.00 96.31 188 ASP A N 1
ATOM 1439 C CA . ASP A 1 188 ? 5.163 -13.926 3.262 1.00 96.31 188 ASP A CA 1
ATOM 1440 C C . ASP A 1 188 ? 3.791 -14.597 3.134 1.00 96.31 188 ASP A C 1
ATOM 1442 O O . ASP A 1 188 ? 3.239 -15.065 4.134 1.00 96.31 188 ASP A O 1
ATOM 1446 N N . PHE A 1 189 ? 3.233 -14.667 1.923 1.00 96.00 189 PHE A N 1
ATOM 1447 C CA . PHE A 1 189 ? 1.850 -15.083 1.701 1.00 96.00 189 PHE A CA 1
ATOM 1448 C C . PHE A 1 189 ? 1.528 -16.449 2.305 1.00 96.00 189 PHE A C 1
ATOM 1450 O O . PHE A 1 189 ? 0.589 -16.564 3.093 1.00 96.00 189 PHE A O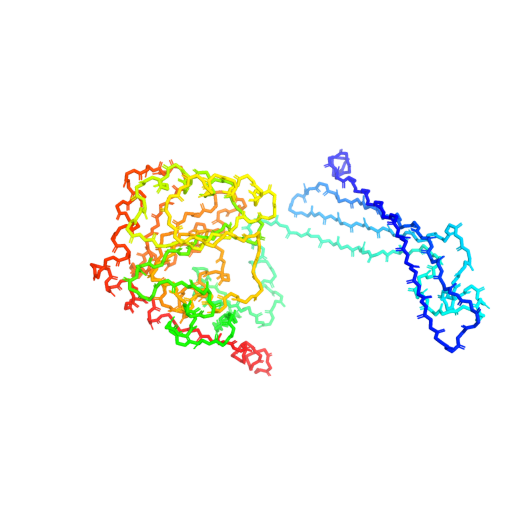 1
ATOM 1457 N N . MET A 1 190 ? 2.332 -17.474 2.005 1.00 96.19 190 MET A N 1
ATOM 1458 C CA . MET A 1 190 ? 2.080 -18.831 2.505 1.00 96.19 190 MET A CA 1
ATOM 1459 C C . MET A 1 190 ? 2.066 -18.889 4.037 1.00 96.19 190 MET A C 1
ATOM 1461 O O . MET A 1 190 ? 1.178 -19.500 4.632 1.00 96.19 190 MET A O 1
ATOM 1465 N N . ARG A 1 191 ? 3.032 -18.220 4.676 1.00 96.06 191 ARG A N 1
ATOM 1466 C CA . ARG A 1 191 ? 3.197 -18.192 6.133 1.00 96.06 191 ARG A CA 1
ATOM 1467 C C . ARG A 1 191 ? 2.027 -17.489 6.815 1.00 96.06 191 ARG A C 1
ATOM 1469 O O . ARG A 1 191 ? 1.470 -18.010 7.779 1.00 96.06 191 ARG A O 1
ATOM 1476 N N . VAL A 1 192 ? 1.644 -16.318 6.307 1.00 96.81 192 VAL A N 1
ATOM 1477 C CA . VAL A 1 192 ? 0.544 -15.526 6.867 1.00 96.81 192 VAL A CA 1
ATOM 1478 C C . VAL A 1 192 ? -0.793 -16.226 6.639 1.00 96.81 192 VAL A C 1
ATOM 1480 O O . VAL A 1 192 ? -1.579 -16.344 7.576 1.00 96.81 192 VAL A O 1
ATOM 1483 N N . ASN A 1 193 ? -1.038 -16.755 5.439 1.00 95.75 193 ASN A N 1
ATOM 1484 C CA . ASN A 1 193 ? -2.277 -17.462 5.123 1.00 95.75 193 ASN A CA 1
ATOM 1485 C C . ASN A 1 193 ? -2.486 -18.689 6.030 1.00 95.75 193 ASN A C 1
ATOM 1487 O O . ASN A 1 193 ? -3.579 -18.892 6.556 1.00 95.75 193 ASN A O 1
ATOM 1491 N N . ALA A 1 194 ? -1.424 -19.461 6.291 1.00 94.69 194 ALA A N 1
ATOM 1492 C CA . ALA A 1 194 ? -1.480 -20.590 7.218 1.00 94.69 194 ALA A CA 1
ATOM 1493 C C . ALA A 1 194 ? -1.833 -20.160 8.655 1.00 94.69 194 ALA A C 1
ATOM 1495 O O . ALA A 1 194 ? -2.630 -20.821 9.317 1.00 94.69 194 ALA A O 1
ATOM 1496 N N . ALA A 1 195 ? -1.290 -19.036 9.131 1.00 94.12 195 ALA A N 1
ATOM 1497 C CA . ALA A 1 195 ? -1.596 -18.519 10.463 1.00 94.12 195 ALA A CA 1
ATO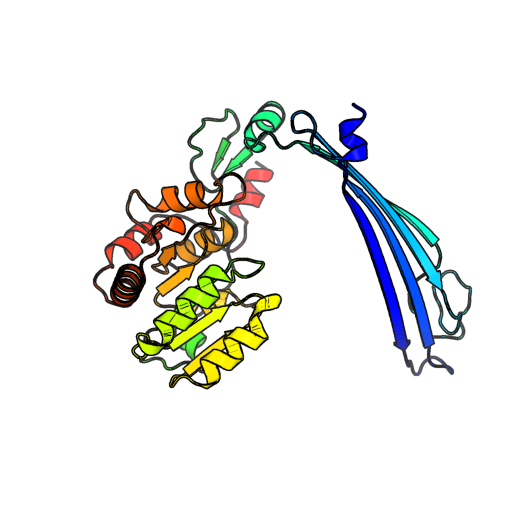M 1498 C C . ALA A 1 195 ? -3.056 -18.036 10.589 1.00 94.12 195 ALA A C 1
ATOM 1500 O O . ALA A 1 195 ? -3.693 -18.265 11.617 1.00 94.12 195 ALA A O 1
ATOM 1501 N N . TYR A 1 196 ? -3.616 -17.436 9.533 1.00 94.56 196 TYR A N 1
ATOM 1502 C CA . TYR A 1 196 ? -5.028 -17.037 9.495 1.00 94.56 196 TYR A CA 1
ATOM 1503 C C . TYR A 1 196 ? -5.992 -18.226 9.478 1.00 94.56 196 TYR A C 1
ATOM 1505 O O . TYR A 1 196 ? -7.077 -18.121 10.045 1.00 94.56 196 TYR A O 1
ATOM 1513 N N . ALA A 1 197 ? -5.608 -19.363 8.889 1.00 88.44 197 ALA A N 1
ATOM 1514 C CA . ALA A 1 197 ? -6.448 -20.564 8.854 1.00 88.44 197 ALA A CA 1
ATOM 1515 C C . ALA A 1 197 ? -6.776 -21.114 10.257 1.00 88.44 197 ALA A C 1
ATOM 1517 O O . ALA A 1 197 ? -7.808 -21.753 10.449 1.00 88.44 197 ALA A O 1
ATOM 1518 N N . ALA A 1 198 ? -5.922 -20.839 11.247 1.00 83.50 198 ALA A N 1
ATOM 1519 C CA . ALA A 1 198 ? -6.158 -21.199 12.643 1.00 83.50 198 ALA A CA 1
ATOM 1520 C C . ALA A 1 198 ? -7.101 -20.223 13.377 1.00 83.50 198 ALA A C 1
ATOM 1522 O O . ALA A 1 198 ? -7.480 -20.478 14.523 1.00 83.50 198 ALA A O 1
ATOM 1523 N N . HIS A 1 199 ? -7.478 -19.104 12.750 1.00 83.62 199 HIS A N 1
ATOM 1524 C CA . HIS A 1 199 ? -8.275 -18.053 13.367 1.00 83.62 199 HIS A CA 1
ATOM 1525 C C . HIS A 1 199 ? -9.731 -18.064 12.884 1.00 83.62 199 HIS A C 1
ATOM 1527 O O . HIS A 1 199 ? -10.032 -18.308 11.717 1.00 83.62 199 HIS A O 1
ATOM 1533 N N . LYS A 1 200 ? -10.668 -17.792 13.800 1.00 78.62 200 LYS A N 1
ATOM 1534 C CA . LYS A 1 200 ? -12.099 -17.750 13.480 1.00 78.62 200 LYS A CA 1
ATOM 1535 C C . LYS A 1 200 ? -12.451 -16.397 12.870 1.00 78.62 200 LYS A C 1
ATOM 1537 O O . LYS A 1 200 ? -12.396 -15.386 13.555 1.00 78.62 200 LYS A O 1
ATOM 1542 N N . GLY A 1 201 ? -12.911 -16.391 11.626 1.00 79.25 201 GLY A N 1
ATOM 1543 C CA . GLY A 1 201 ? -13.397 -15.182 10.971 1.00 79.25 201 GLY A CA 1
ATOM 1544 C C . GLY A 1 201 ? -13.407 -15.328 9.459 1.00 79.25 201 GLY A C 1
ATOM 1545 O O . GLY A 1 201 ? -12.836 -16.267 8.907 1.00 79.25 201 GLY A O 1
ATOM 1546 N N . LYS A 1 202 ? -14.086 -14.403 8.779 1.00 85.75 202 LYS A N 1
ATOM 1547 C CA . LYS A 1 202 ? -14.051 -14.323 7.319 1.00 85.75 202 LYS A CA 1
ATOM 1548 C C . LYS A 1 202 ? -12.949 -13.345 6.933 1.00 85.75 202 LYS A C 1
ATOM 1550 O O . LYS A 1 202 ? -13.157 -12.136 6.973 1.00 85.75 202 LYS A O 1
ATOM 1555 N N . HIS A 1 203 ? -11.769 -13.875 6.634 1.00 94.06 203 HIS A N 1
ATOM 1556 C CA . HIS A 1 203 ? -10.604 -13.090 6.231 1.00 94.06 203 HIS A CA 1
ATOM 1557 C C . HIS A 1 203 ? -10.208 -13.435 4.796 1.00 94.06 203 HIS A C 1
ATOM 1559 O O . HIS A 1 203 ? -10.369 -14.577 4.366 1.00 94.06 203 HIS A O 1
ATOM 1565 N N . LEU A 1 204 ? -9.687 -12.453 4.065 1.00 95.69 204 LEU A N 1
ATOM 1566 C CA . LEU A 1 204 ? -9.166 -12.629 2.712 1.00 95.69 204 LEU A CA 1
ATOM 1567 C C . LEU A 1 204 ? -7.680 -12.275 2.698 1.00 95.69 204 LEU A C 1
ATOM 1569 O O . LEU A 1 204 ? -7.310 -11.122 2.913 1.00 95.69 204 LEU A O 1
ATOM 1573 N N . ILE A 1 205 ? -6.827 -13.271 2.475 1.00 96.44 205 ILE A N 1
ATOM 1574 C CA . ILE A 1 205 ? -5.374 -13.092 2.470 1.00 96.44 205 ILE A CA 1
ATOM 1575 C C . ILE A 1 205 ? -4.917 -13.184 1.023 1.00 96.44 205 ILE A C 1
ATOM 1577 O O . ILE A 1 205 ? -5.270 -14.135 0.328 1.00 96.44 205 ILE A O 1
ATOM 1581 N N . LEU A 1 206 ? -4.163 -12.191 0.562 1.00 95.56 206 LEU A N 1
ATOM 1582 C CA . LEU A 1 206 ? -3.693 -12.109 -0.816 1.00 95.56 206 LEU A CA 1
ATOM 1583 C C . LEU A 1 206 ? -2.200 -11.749 -0.829 1.00 95.56 206 LEU A C 1
ATOM 1585 O O . LEU A 1 206 ? -1.779 -10.896 -0.043 1.00 95.56 206 LEU A O 1
ATOM 1589 N N . PRO A 1 207 ? -1.396 -12.329 -1.735 1.00 95.06 207 PRO A N 1
ATOM 1590 C CA . PRO A 1 207 ? -0.011 -11.900 -1.910 1.00 95.06 207 PRO A CA 1
ATOM 1591 C C . PRO A 1 207 ? 0.058 -10.495 -2.526 1.00 95.06 207 PRO A C 1
ATOM 1593 O O . PRO A 1 207 ? 0.821 -9.643 -2.068 1.00 95.06 207 PRO A O 1
ATOM 1596 N N . ALA A 1 208 ? -0.796 -10.240 -3.518 1.00 93.31 208 ALA A N 1
ATOM 1597 C CA . ALA A 1 208 ? -0.959 -8.984 -4.235 1.00 93.31 208 ALA A CA 1
ATOM 1598 C C . ALA A 1 208 ? -2.403 -8.862 -4.755 1.00 93.31 208 ALA A C 1
ATOM 1600 O O . ALA A 1 208 ? -3.142 -9.846 -4.815 1.00 93.31 208 ALA A O 1
ATOM 1601 N N . CYS A 1 209 ? -2.817 -7.653 -5.141 1.00 90.00 209 CYS A N 1
ATOM 1602 C CA . CYS A 1 209 ? -4.124 -7.413 -5.749 1.00 90.00 209 CYS A CA 1
ATOM 1603 C C . CYS A 1 209 ? -4.023 -6.327 -6.823 1.00 90.00 209 CYS A C 1
ATOM 1605 O O . CYS A 1 209 ? -3.537 -5.231 -6.555 1.00 90.00 209 CYS A O 1
ATOM 1607 N N . HIS A 1 210 ? -4.517 -6.617 -8.028 1.00 85.75 210 HIS A N 1
ATOM 1608 C CA . HIS A 1 210 ? -4.610 -5.630 -9.110 1.00 85.75 210 HIS A CA 1
ATOM 1609 C C . HIS A 1 210 ? -5.874 -4.764 -9.008 1.00 85.75 210 HIS A C 1
ATOM 1611 O O . HIS A 1 210 ? -5.873 -3.610 -9.425 1.00 85.75 210 HIS A O 1
ATOM 1617 N N . TYR A 1 211 ? -6.944 -5.290 -8.409 1.00 87.38 211 TYR A N 1
ATOM 1618 C CA . TYR A 1 211 ? -8.232 -4.606 -8.272 1.00 87.38 211 TYR A CA 1
ATOM 1619 C C . TYR A 1 211 ? -8.345 -3.890 -6.919 1.00 87.38 211 TYR A C 1
ATOM 1621 O O . TYR A 1 211 ? -9.264 -4.131 -6.134 1.00 87.38 211 TYR A O 1
ATOM 1629 N N . MET A 1 212 ? -7.381 -3.009 -6.637 1.00 93.50 212 MET A N 1
ATOM 1630 C CA . MET A 1 212 ? -7.274 -2.303 -5.354 1.00 93.50 212 MET A CA 1
ATOM 1631 C C . MET A 1 212 ? -8.493 -1.439 -5.033 1.00 93.50 212 MET A C 1
ATOM 1633 O O . MET A 1 212 ? -8.870 -1.318 -3.870 1.00 93.50 212 MET A O 1
ATOM 1637 N N . SER A 1 213 ? -9.156 -0.892 -6.050 1.00 93.88 213 SER A N 1
ATOM 1638 C CA . SER A 1 213 ? -10.338 -0.056 -5.870 1.00 93.88 213 SER A CA 1
ATOM 1639 C C . SER A 1 213 ? -11.506 -0.770 -5.185 1.00 93.88 213 SER A C 1
ATOM 1641 O O . SER A 1 213 ? -12.188 -0.174 -4.354 1.00 93.88 213 SER A O 1
ATOM 1643 N N . ILE A 1 214 ? -11.688 -2.071 -5.438 1.00 95.31 214 ILE A N 1
ATOM 1644 C CA . ILE A 1 214 ? -12.693 -2.893 -4.746 1.00 95.31 214 ILE A CA 1
ATOM 1645 C C . ILE A 1 214 ? -12.331 -3.028 -3.261 1.00 95.31 214 ILE A C 1
ATOM 1647 O O . ILE A 1 214 ? -13.198 -2.889 -2.400 1.00 95.31 214 ILE A O 1
ATOM 1651 N N . LEU A 1 215 ? -11.052 -3.258 -2.948 1.00 96.25 215 LEU A N 1
ATOM 1652 C CA . LEU A 1 215 ? -10.594 -3.385 -1.561 1.00 96.25 215 LEU A CA 1
ATOM 1653 C C . LEU A 1 215 ? -10.764 -2.073 -0.797 1.00 96.25 215 LEU A C 1
ATOM 1655 O O . LEU A 1 215 ? -11.277 -2.075 0.321 1.00 96.25 215 LEU A O 1
ATOM 1659 N N . TYR A 1 216 ? -10.384 -0.957 -1.418 1.00 96.31 216 TYR A N 1
ATOM 1660 C CA . TYR A 1 216 ? -10.540 0.364 -0.830 1.00 96.31 216 TYR A CA 1
ATOM 1661 C C . TYR A 1 216 ? -12.013 0.731 -0.621 1.00 96.31 216 TYR A C 1
ATOM 1663 O O . TYR A 1 216 ? -12.382 1.156 0.469 1.00 96.31 216 TYR A O 1
ATOM 1671 N N . SER A 1 217 ? -12.885 0.497 -1.606 1.00 95.81 217 SER A N 1
ATOM 1672 C CA . SER A 1 217 ? -14.326 0.742 -1.456 1.00 95.81 217 SER A CA 1
ATOM 1673 C C . SER A 1 217 ? -14.985 -0.094 -0.353 1.00 95.81 217 SER A C 1
ATOM 1675 O O . SER A 1 217 ? -15.973 0.345 0.234 1.00 95.81 217 SER A O 1
ATOM 1677 N N . ALA A 1 218 ? -14.481 -1.298 -0.073 1.00 96.25 218 ALA A N 1
ATOM 1678 C CA . ALA A 1 218 ? -15.049 -2.172 0.951 1.00 96.25 218 ALA A CA 1
ATOM 1679 C C . ALA A 1 218 ? -14.603 -1.819 2.385 1.00 96.25 218 ALA A C 1
ATOM 1681 O O . ALA A 1 218 ? -15.305 -2.181 3.341 1.00 96.25 218 ALA A O 1
ATOM 1682 N N . ALA A 1 219 ? -13.431 -1.191 2.533 1.00 96.38 219 ALA A N 1
ATOM 1683 C CA . ALA A 1 219 ? -12.741 -0.999 3.807 1.00 96.38 219 ALA A CA 1
ATOM 1684 C C . ALA A 1 219 ? -13.374 0.105 4.664 1.00 96.38 219 ALA A C 1
ATOM 1686 O O . ALA A 1 219 ? -13.690 1.184 4.170 1.00 96.38 219 ALA A O 1
ATOM 1687 N N . ASP A 1 220 ? -13.507 -0.152 5.968 1.00 95.25 220 ASP A N 1
ATOM 1688 C CA . ASP A 1 220 ? -13.902 0.873 6.943 1.00 95.25 220 ASP A CA 1
ATOM 1689 C C . ASP A 1 220 ? -12.677 1.531 7.595 1.00 95.25 220 ASP A C 1
ATOM 1691 O O . ASP A 1 220 ? -12.742 2.699 7.971 1.00 95.25 220 ASP A O 1
ATOM 1695 N N . ALA A 1 221 ? -11.566 0.796 7.705 1.00 96.19 221 ALA A N 1
ATOM 1696 C CA . ALA A 1 221 ? -10.291 1.272 8.228 1.00 96.19 221 ALA A CA 1
ATOM 1697 C C . ALA A 1 221 ? -9.113 0.584 7.523 1.00 96.19 221 ALA A C 1
ATOM 1699 O O . ALA A 1 221 ? -9.273 -0.486 6.928 1.00 96.19 221 ALA A O 1
ATOM 1700 N N . ALA A 1 222 ? -7.916 1.167 7.620 1.00 97.50 222 ALA A N 1
ATOM 1701 C CA . ALA A 1 222 ? -6.699 0.551 7.098 1.00 97.50 222 ALA A CA 1
ATOM 1702 C C . ALA A 1 222 ? -5.506 0.620 8.061 1.00 97.50 222 ALA A C 1
ATOM 1704 O O . ALA A 1 222 ? -5.329 1.608 8.768 1.00 97.50 222 ALA A O 1
ATOM 1705 N N . VAL A 1 223 ? -4.641 -0.396 8.025 1.00 98.06 223 VAL A N 1
ATOM 1706 C CA . VAL A 1 223 ? -3.295 -0.364 8.621 1.00 98.06 223 VAL A CA 1
ATOM 1707 C C . VAL A 1 223 ? -2.286 -0.484 7.491 1.00 98.06 223 VAL A C 1
ATOM 1709 O O . VAL A 1 223 ? -2.313 -1.454 6.734 1.00 98.06 223 VAL A O 1
ATOM 1712 N N . SER A 1 224 ? -1.413 0.508 7.337 1.00 96.94 224 SER A N 1
ATOM 1713 C CA . SER A 1 224 ? -0.576 0.596 6.142 1.00 96.94 224 SER A CA 1
ATOM 1714 C C . SER A 1 224 ? 0.798 1.210 6.387 1.00 96.94 224 SER A C 1
ATOM 1716 O O . SER A 1 224 ? 1.002 2.026 7.286 1.00 96.94 224 SER A O 1
ATOM 1718 N N . ARG A 1 225 ? 1.745 0.886 5.502 1.00 95.44 225 ARG A N 1
ATOM 1719 C CA . ARG A 1 225 ? 2.910 1.746 5.237 1.00 95.44 225 ARG A CA 1
ATOM 1720 C C . ARG A 1 225 ? 2.487 3.097 4.645 1.00 95.44 225 ARG A C 1
ATOM 1722 O O . ARG A 1 225 ? 1.400 3.236 4.089 1.00 95.44 225 ARG A O 1
ATOM 1729 N N . ALA A 1 226 ? 3.381 4.083 4.703 1.00 93.00 226 ALA A N 1
ATOM 1730 C CA . ALA A 1 226 ? 3.137 5.454 4.241 1.00 93.00 226 ALA A CA 1
ATOM 1731 C C . ALA A 1 226 ? 3.745 5.724 2.846 1.00 93.00 226 ALA A C 1
ATOM 1733 O O . ALA A 1 226 ? 4.474 6.696 2.617 1.00 93.00 226 ALA A O 1
ATOM 1734 N N . GLY A 1 227 ? 3.479 4.819 1.898 1.00 90.25 227 GLY A N 1
ATOM 1735 C CA . GLY A 1 227 ? 3.835 5.006 0.488 1.00 90.25 227 GLY A CA 1
ATOM 1736 C C . GLY A 1 227 ? 2.947 6.063 -0.175 1.00 90.25 227 GLY A C 1
ATOM 1737 O O . GLY A 1 227 ? 1.754 6.116 0.103 1.00 90.25 227 GLY A O 1
ATOM 1738 N N . ALA A 1 228 ? 3.508 6.891 -1.063 1.00 87.12 228 ALA A N 1
ATOM 1739 C CA . ALA A 1 228 ? 2.788 8.027 -1.654 1.00 87.12 228 ALA A CA 1
ATOM 1740 C C . ALA A 1 228 ? 1.485 7.617 -2.370 1.00 87.12 228 ALA A C 1
ATOM 1742 O O . ALA A 1 228 ? 0.447 8.218 -2.115 1.00 87.12 228 ALA A O 1
ATOM 1743 N N . GLY A 1 229 ? 1.524 6.558 -3.189 1.00 88.62 229 GLY A N 1
ATOM 1744 C CA . GLY A 1 229 ? 0.330 6.051 -3.878 1.00 88.62 229 GLY A CA 1
ATOM 1745 C C . GLY A 1 229 ? -0.738 5.538 -2.915 1.00 88.62 229 GLY A C 1
ATOM 1746 O O . GLY A 1 229 ? -1.886 5.952 -2.995 1.00 88.62 229 GLY A O 1
ATOM 1747 N N . THR A 1 230 ? -0.348 4.741 -1.917 1.00 92.06 230 THR A N 1
ATOM 1748 C CA . THR A 1 230 ? -1.288 4.246 -0.903 1.00 92.06 230 THR A CA 1
ATOM 1749 C C . THR A 1 230 ? -1.925 5.378 -0.102 1.00 92.06 230 THR A C 1
ATOM 1751 O O . THR A 1 230 ? -3.119 5.337 0.164 1.00 92.06 230 THR A O 1
ATOM 1754 N N . LEU A 1 231 ? -1.163 6.412 0.262 1.00 92.56 231 LEU A N 1
ATOM 1755 C CA . LEU A 1 231 ? -1.712 7.586 0.944 1.00 92.56 231 LEU A CA 1
ATOM 1756 C C . LEU A 1 231 ? -2.695 8.361 0.060 1.00 92.56 231 LEU A C 1
ATOM 1758 O O . LEU A 1 231 ? -3.708 8.846 0.562 1.00 92.56 231 LEU A O 1
ATOM 1762 N N . ALA A 1 232 ? -2.418 8.456 -1.243 1.00 90.50 232 ALA A N 1
ATOM 1763 C CA . ALA A 1 232 ? -3.340 9.037 -2.210 1.00 90.50 232 ALA A CA 1
ATOM 1764 C C . ALA A 1 232 ? -4.652 8.246 -2.272 1.00 90.50 232 ALA A C 1
ATOM 1766 O O . ALA A 1 232 ? -5.728 8.825 -2.130 1.00 90.50 232 ALA A O 1
ATOM 1767 N N . ASP A 1 233 ? -4.573 6.923 -2.407 1.00 92.50 233 ASP A N 1
ATOM 1768 C CA . ASP A 1 233 ? -5.753 6.064 -2.434 1.00 92.50 233 ASP A CA 1
ATOM 1769 C C . ASP A 1 233 ? -6.563 6.186 -1.133 1.00 92.50 233 ASP A C 1
ATOM 1771 O O . ASP A 1 233 ? -7.762 6.458 -1.172 1.00 92.50 233 ASP A O 1
ATOM 1775 N N . LEU A 1 234 ? -5.923 6.082 0.036 1.00 93.62 234 LEU A N 1
ATOM 1776 C CA . LEU A 1 234 ? -6.606 6.210 1.331 1.00 93.62 234 LEU A CA 1
ATOM 1777 C C . LEU A 1 234 ? -7.341 7.553 1.465 1.00 93.62 234 LEU A C 1
ATOM 1779 O O . LEU A 1 234 ? -8.481 7.586 1.931 1.00 93.62 234 LEU A O 1
ATOM 1783 N N . ALA A 1 235 ? -6.733 8.649 1.004 1.00 91.94 235 ALA A N 1
ATOM 1784 C CA . ALA A 1 235 ? -7.366 9.964 1.000 1.00 91.94 235 ALA A CA 1
ATOM 1785 C C . ALA A 1 235 ? -8.539 10.052 0.008 1.00 91.94 235 ALA A C 1
ATOM 1787 O O . ALA A 1 235 ? -9.616 10.526 0.372 1.00 91.94 235 ALA A O 1
ATOM 1788 N N . PHE A 1 236 ? -8.389 9.532 -1.212 1.00 91.12 236 PHE A N 1
ATOM 1789 C CA . PHE A 1 236 ? -9.450 9.541 -2.226 1.00 91.12 236 PHE A CA 1
ATOM 1790 C C . PHE A 1 236 ? -10.660 8.676 -1.834 1.00 91.12 236 PHE A C 1
ATOM 1792 O O . PHE A 1 236 ? -11.825 9.065 -2.013 1.00 91.12 236 PHE A O 1
ATOM 1799 N N . TYR A 1 237 ? -10.406 7.499 -1.263 1.00 92.56 237 TYR A N 1
ATOM 1800 C CA . TYR A 1 237 ? -11.448 6.609 -0.754 1.00 92.56 237 TYR A CA 1
ATOM 1801 C C . TYR A 1 237 ? -11.978 7.039 0.620 1.00 92.56 237 TYR A C 1
ATOM 1803 O O . TYR A 1 237 ? -13.058 6.593 0.998 1.00 92.56 237 TYR A O 1
ATOM 1811 N N . LYS A 1 238 ? -11.315 7.994 1.290 1.00 92.31 238 LYS A N 1
ATOM 1812 C CA . LYS A 1 238 ? -11.662 8.532 2.619 1.00 92.31 238 LYS A CA 1
ATOM 1813 C C . LYS A 1 238 ? -11.618 7.465 3.713 1.00 92.31 238 LYS A C 1
ATOM 1815 O O . LYS A 1 238 ? -12.477 7.426 4.594 1.00 92.31 238 LYS A O 1
ATOM 1820 N N . ILE A 1 239 ? -10.614 6.598 3.640 1.00 94.06 239 ILE A N 1
ATOM 1821 C CA . ILE A 1 239 ? -10.440 5.486 4.570 1.00 94.06 239 ILE A CA 1
ATOM 1822 C C . ILE A 1 239 ? -9.587 5.976 5.745 1.00 94.06 239 ILE A C 1
ATOM 1824 O O . ILE A 1 239 ? -8.409 6.297 5.545 1.00 94.06 239 ILE A O 1
ATOM 1828 N N . PRO A 1 240 ? -10.143 6.046 6.967 1.00 94.56 240 PRO A N 1
ATOM 1829 C CA . PRO A 1 240 ? -9.357 6.376 8.145 1.00 94.56 240 PRO A CA 1
ATOM 1830 C C . PRO A 1 240 ? -8.292 5.290 8.348 1.00 94.56 240 PRO A C 1
ATOM 1832 O O . PRO A 1 240 ? -8.553 4.095 8.187 1.00 94.56 240 PRO A O 1
ATOM 1835 N N . SER A 1 241 ? -7.062 5.699 8.649 1.00 96.12 241 SER A N 1
ATOM 1836 C CA . SER A 1 241 ? -5.926 4.779 8.633 1.00 96.12 241 SER A CA 1
ATOM 1837 C C . SER A 1 241 ? -4.973 4.959 9.806 1.00 96.12 241 SER A C 1
ATOM 1839 O O . SER A 1 241 ? -4.770 6.065 10.310 1.00 96.12 241 SER A O 1
ATOM 1841 N N . LEU A 1 242 ? -4.376 3.839 10.206 1.00 96.62 242 LEU A N 1
ATOM 1842 C CA . LEU A 1 242 ? -3.184 3.760 11.029 1.00 96.62 242 LEU A CA 1
ATOM 1843 C C . LEU A 1 242 ? -1.975 3.574 10.108 1.00 96.62 242 LEU A C 1
ATOM 1845 O O . LEU A 1 242 ? -1.837 2.563 9.414 1.00 96.62 242 LEU A O 1
ATOM 1849 N N . LEU A 1 243 ? -1.086 4.556 10.112 1.00 96.94 243 LEU A N 1
ATOM 1850 C CA . LEU A 1 243 ? 0.135 4.566 9.329 1.00 96.94 243 LEU A CA 1
ATOM 1851 C C . LEU A 1 243 ? 1.313 4.145 10.202 1.00 96.94 243 LEU A C 1
ATOM 1853 O O . LEU A 1 243 ? 1.572 4.750 11.243 1.00 96.94 243 LEU A O 1
ATOM 1857 N N . ILE A 1 244 ? 2.059 3.145 9.730 1.00 96.19 244 ILE A N 1
ATOM 1858 C CA . ILE A 1 244 ? 3.319 2.691 10.327 1.00 96.19 244 ILE A CA 1
ATOM 1859 C C . ILE A 1 244 ? 4.438 2.915 9.303 1.00 96.19 244 ILE A C 1
ATOM 1861 O O . ILE A 1 244 ? 4.770 2.004 8.536 1.00 96.19 244 ILE A O 1
ATOM 1865 N N . PRO A 1 245 ? 5.013 4.128 9.214 1.00 93.62 245 PRO A N 1
ATOM 1866 C CA . PRO A 1 245 ? 5.991 4.461 8.184 1.00 93.62 245 PRO A CA 1
ATOM 1867 C C . PRO A 1 245 ? 7.195 3.521 8.212 1.00 93.62 245 PRO A C 1
ATOM 1869 O O . PRO A 1 245 ? 7.655 3.104 9.277 1.00 93.62 245 PRO A O 1
ATOM 1872 N N . TYR A 1 246 ? 7.708 3.169 7.034 1.00 90.00 246 TYR A N 1
ATOM 1873 C CA . TYR A 1 246 ? 8.953 2.417 6.944 1.00 90.00 246 TYR A CA 1
ATOM 1874 C C . TYR A 1 246 ? 10.139 3.306 7.368 1.00 90.00 246 TYR A C 1
ATOM 1876 O O . TYR A 1 246 ? 10.286 4.395 6.808 1.00 90.00 246 TYR A O 1
ATOM 1884 N N . PRO A 1 247 ? 10.978 2.868 8.328 1.00 80.75 247 PRO A N 1
ATOM 1885 C CA . PRO A 1 247 ? 12.018 3.720 8.915 1.00 80.75 247 PRO A CA 1
ATOM 1886 C C . PRO A 1 247 ? 13.272 3.866 8.035 1.00 80.75 247 PRO A C 1
ATOM 1888 O O . PRO A 1 247 ? 14.092 4.753 8.261 1.00 80.75 247 PRO A O 1
ATOM 1891 N N . LEU A 1 248 ? 13.455 2.997 7.034 1.00 72.25 248 LEU A N 1
ATOM 1892 C CA . LEU A 1 248 ? 14.622 3.004 6.143 1.00 72.25 248 LEU A CA 1
ATOM 1893 C C . LEU A 1 248 ? 14.280 3.687 4.799 1.00 72.25 248 LEU A C 1
ATOM 1895 O O . LEU A 1 248 ? 13.145 4.094 4.569 1.00 72.25 248 LEU A O 1
ATOM 1899 N N . ALA A 1 249 ? 15.267 3.850 3.910 1.00 62.75 249 ALA A N 1
ATOM 1900 C CA . ALA A 1 249 ? 15.159 4.612 2.653 1.00 62.75 249 ALA A CA 1
ATOM 1901 C C . ALA A 1 249 ? 14.920 6.129 2.848 1.00 62.75 249 ALA A C 1
ATOM 1903 O O . ALA A 1 249 ? 13.914 6.688 2.416 1.00 62.75 249 ALA A O 1
ATOM 1904 N N . GLY A 1 250 ? 15.851 6.816 3.523 1.00 59.12 250 GLY A N 1
ATOM 1905 C CA . GLY A 1 250 ? 15.898 8.290 3.557 1.00 59.12 250 GLY A CA 1
ATOM 1906 C C . GLY A 1 250 ? 14.741 8.984 4.295 1.00 59.12 250 GLY A C 1
ATOM 1907 O O . GLY A 1 250 ? 14.518 10.187 4.097 1.00 59.12 250 GLY A O 1
ATOM 1908 N N . ALA A 1 251 ? 13.999 8.234 5.122 1.00 63.78 251 ALA A N 1
ATOM 1909 C CA . ALA A 1 251 ? 12.809 8.683 5.850 1.00 63.78 251 ALA A CA 1
ATOM 1910 C C . ALA A 1 251 ? 11.723 9.290 4.936 1.00 63.78 251 ALA A C 1
ATOM 1912 O O . ALA A 1 251 ? 10.967 10.177 5.338 1.00 63.78 251 ALA A O 1
ATOM 1913 N N . HIS A 1 252 ? 11.644 8.843 3.676 1.00 77.44 252 HIS A N 1
ATOM 1914 C CA . HIS A 1 252 ? 10.638 9.341 2.735 1.00 77.44 252 HIS A CA 1
ATOM 1915 C C . HIS A 1 252 ? 9.216 9.039 3.217 1.00 77.44 252 HIS A C 1
ATOM 1917 O O . HIS A 1 252 ? 8.353 9.911 3.154 1.00 77.44 252 HIS A O 1
ATOM 1923 N N . GLN A 1 253 ? 8.984 7.841 3.760 1.00 84.94 253 GLN A N 1
ATOM 1924 C CA . GLN A 1 253 ? 7.669 7.471 4.280 1.00 84.94 253 GLN A CA 1
ATOM 1925 C C . GLN A 1 253 ? 7.286 8.246 5.545 1.00 84.94 253 GLN A C 1
ATOM 1927 O O . GLN A 1 253 ? 6.117 8.579 5.702 1.00 84.94 253 GLN A O 1
ATOM 1932 N N . GLU A 1 254 ? 8.239 8.581 6.419 1.00 86.81 254 GLU A N 1
ATOM 1933 C CA . GLU A 1 254 ? 7.952 9.424 7.589 1.00 86.81 254 GLU A CA 1
ATOM 1934 C C . GLU A 1 254 ? 7.495 10.818 7.161 1.00 86.81 254 GLU A C 1
ATOM 1936 O O . GLU A 1 254 ? 6.461 11.291 7.613 1.00 86.81 254 GLU A O 1
ATOM 1941 N N . LYS A 1 255 ? 8.193 11.435 6.198 1.00 84.69 255 LYS A N 1
ATOM 1942 C CA . LYS A 1 255 ? 7.800 12.743 5.649 1.00 84.69 255 LYS A CA 1
ATOM 1943 C C . LYS A 1 255 ? 6.427 12.706 4.979 1.00 84.69 255 LYS A C 1
ATOM 1945 O O . LYS A 1 255 ? 5.690 13.685 5.060 1.00 84.69 255 LYS A O 1
ATOM 1950 N N . ASN A 1 256 ? 6.100 11.601 4.310 1.00 88.56 256 ASN A N 1
ATOM 1951 C CA . ASN A 1 256 ? 4.781 11.414 3.718 1.00 88.56 256 ASN A CA 1
ATOM 1952 C C . ASN A 1 256 ? 3.699 11.289 4.798 1.00 88.56 256 ASN A C 1
A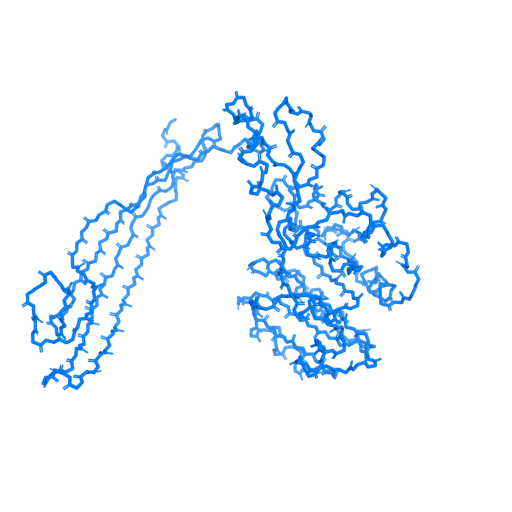TOM 1954 O O . ASN A 1 256 ? 2.655 11.920 4.681 1.00 88.56 256 ASN A O 1
ATOM 1958 N N . ALA A 1 257 ? 3.947 10.504 5.850 1.00 90.56 257 ALA A N 1
ATOM 1959 C CA . ALA A 1 257 ? 3.012 10.348 6.959 1.00 90.56 257 ALA A CA 1
ATOM 1960 C C . ALA A 1 257 ? 2.815 11.656 7.728 1.00 90.56 257 ALA A C 1
ATOM 1962 O O . ALA A 1 257 ? 1.681 12.012 8.019 1.00 90.56 257 ALA A O 1
ATOM 1963 N N . ASP A 1 258 ? 3.884 12.415 7.979 1.00 89.50 258 ASP A N 1
ATOM 1964 C CA . ASP A 1 258 ? 3.826 13.713 8.659 1.00 89.50 258 ASP A CA 1
ATOM 1965 C C . ASP A 1 258 ? 2.848 14.687 7.973 1.00 89.50 258 ASP A C 1
ATOM 1967 O O . ASP A 1 258 ? 2.259 15.535 8.639 1.00 89.50 258 ASP A O 1
ATOM 1971 N N . PHE A 1 259 ? 2.623 14.572 6.660 1.00 86.75 259 PHE A N 1
ATOM 1972 C CA . PHE A 1 259 ? 1.621 15.384 5.957 1.00 86.75 259 PHE A CA 1
ATOM 1973 C C . PHE A 1 259 ? 0.189 15.151 6.471 1.00 86.75 259 PHE A C 1
ATOM 1975 O O . PHE A 1 259 ? -0.641 16.049 6.422 1.00 86.75 259 PHE A O 1
ATOM 1982 N N . PHE A 1 260 ? -0.091 13.963 7.005 1.00 90.38 260 PHE A N 1
ATOM 1983 C CA . PHE A 1 260 ? -1.388 13.582 7.564 1.00 90.38 260 PHE A CA 1
ATOM 1984 C C . PHE A 1 260 ? -1.493 13.872 9.070 1.00 90.38 260 PHE A C 1
ATOM 1986 O O . PHE A 1 260 ? -2.498 13.512 9.684 1.00 90.38 260 PHE A O 1
ATOM 1993 N N . SER A 1 261 ? -0.478 14.497 9.679 1.00 89.38 261 SER A N 1
ATOM 1994 C CA . SER A 1 261 ? -0.474 14.808 11.116 1.00 89.38 261 SER A CA 1
ATOM 1995 C C . SER A 1 261 ? -1.168 16.129 11.463 1.00 89.38 261 SER A C 1
ATOM 1997 O O . SER A 1 261 ? -1.725 16.238 12.554 1.00 89.38 261 SER A O 1
ATOM 1999 N N . ASP A 1 262 ? -1.185 17.105 10.547 1.00 85.19 262 ASP A N 1
ATOM 2000 C CA . ASP A 1 262 ? -1.797 18.419 10.768 1.00 85.19 262 ASP A CA 1
ATOM 2001 C C . ASP A 1 262 ? -2.474 18.967 9.487 1.00 85.19 262 ASP A C 1
ATOM 2003 O O . ASP A 1 262 ? -1.779 19.302 8.524 1.00 85.19 262 ASP A O 1
ATOM 2007 N N . PRO A 1 263 ? -3.819 19.060 9.446 1.00 88.00 263 PRO A N 1
ATOM 2008 C CA . PRO A 1 263 ? -4.740 18.566 10.467 1.00 88.00 263 PRO A CA 1
ATOM 2009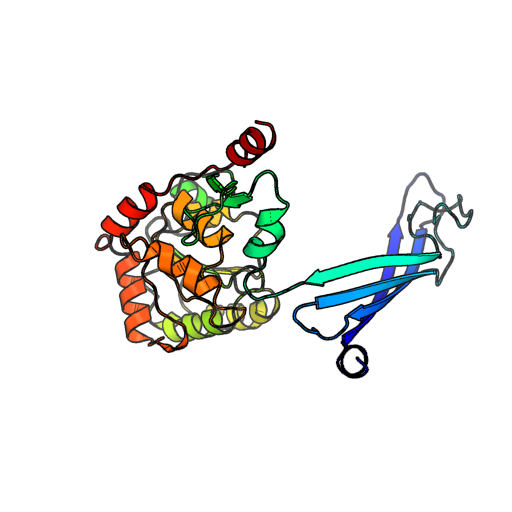 C C . PRO A 1 263 ? -4.726 17.023 10.525 1.00 88.00 263 PRO A C 1
ATOM 2011 O O . PRO A 1 263 ? -4.536 16.377 9.486 1.00 88.00 263 PRO A O 1
ATOM 2014 N N . PRO A 1 264 ? -4.981 16.406 11.699 1.00 91.56 264 PRO A N 1
ATOM 2015 C CA . PRO A 1 264 ? -4.950 14.954 11.844 1.00 91.56 264 PRO A CA 1
ATOM 2016 C C . PRO A 1 264 ? -5.890 14.274 10.848 1.00 91.56 264 PRO A C 1
ATOM 2018 O O . PRO A 1 264 ? -7.108 14.449 10.901 1.00 91.56 264 PRO A O 1
ATOM 2021 N N . SER A 1 265 ? -5.308 13.520 9.925 1.00 92.56 265 SER A N 1
ATOM 2022 C CA . SER A 1 265 ? -6.002 12.813 8.841 1.00 92.56 265 SER A CA 1
ATOM 2023 C C . SER A 1 265 ? -5.725 11.305 8.880 1.00 92.56 265 SER A C 1
ATOM 2025 O O . SER A 1 265 ? -6.422 10.528 8.236 1.00 92.56 265 SER A O 1
ATOM 2027 N N . ALA A 1 266 ? -4.743 10.881 9.676 1.00 94.75 266 ALA A N 1
ATOM 2028 C CA . ALA A 1 266 ? -4.446 9.491 9.996 1.00 94.75 266 ALA A CA 1
ATOM 2029 C C . ALA A 1 266 ? -3.835 9.396 11.404 1.00 94.75 266 ALA A C 1
ATOM 2031 O O . ALA A 1 266 ? -3.287 10.376 11.914 1.00 94.75 266 ALA A O 1
ATOM 2032 N N . ILE A 1 267 ? -3.895 8.216 12.021 1.00 94.88 267 ILE A N 1
ATOM 2033 C CA . ILE A 1 267 ? -3.107 7.902 13.221 1.00 94.88 267 ILE A CA 1
ATOM 2034 C C . ILE A 1 267 ? -1.719 7.475 12.746 1.00 94.88 267 ILE A C 1
ATOM 2036 O O . ILE A 1 267 ? -1.610 6.630 11.864 1.00 94.88 267 ILE A O 1
ATOM 2040 N N . ILE A 1 268 ? -0.653 8.048 13.299 1.00 95.56 268 ILE A N 1
ATOM 2041 C CA . ILE A 1 268 ? 0.722 7.755 12.873 1.00 95.56 268 ILE A CA 1
ATOM 2042 C C . ILE A 1 268 ? 1.484 7.192 14.066 1.00 95.56 268 ILE A C 1
ATOM 2044 O O . ILE A 1 268 ? 1.640 7.877 15.073 1.00 95.56 268 ILE A O 1
ATOM 2048 N N . ILE A 1 269 ? 1.974 5.958 13.942 1.00 95.38 269 ILE A N 1
ATOM 2049 C CA . ILE A 1 269 ? 2.823 5.307 14.947 1.00 95.38 269 ILE A CA 1
ATOM 2050 C C . ILE A 1 269 ? 4.110 4.875 14.255 1.00 95.38 269 ILE A C 1
ATOM 2052 O O . ILE A 1 269 ? 4.088 4.074 13.319 1.00 95.38 269 ILE A O 1
ATOM 2056 N N . ARG A 1 270 ? 5.256 5.417 14.681 1.00 94.00 270 ARG A N 1
ATOM 2057 C CA . ARG A 1 270 ? 6.543 5.032 14.086 1.00 94.00 270 ARG A CA 1
ATOM 2058 C C . ARG A 1 270 ? 6.850 3.587 14.441 1.00 94.00 270 ARG A C 1
ATOM 2060 O O . ARG A 1 270 ? 6.558 3.140 15.542 1.00 94.00 270 ARG A O 1
ATOM 2067 N N . GLN A 1 271 ? 7.499 2.860 13.531 1.00 92.88 271 GLN A N 1
ATOM 2068 C CA . GLN A 1 271 ? 7.802 1.440 13.737 1.00 92.88 271 GLN A CA 1
ATOM 2069 C C . GLN A 1 271 ? 8.562 1.168 15.051 1.00 92.88 271 GLN A C 1
ATOM 2071 O O . GLN A 1 271 ? 8.322 0.151 15.692 1.00 92.88 271 GLN A O 1
ATOM 2076 N N . ALA A 1 272 ? 9.452 2.079 15.458 1.00 91.25 272 ALA A N 1
ATOM 2077 C CA . ALA A 1 272 ? 10.214 1.978 16.706 1.00 91.25 272 ALA A CA 1
ATOM 2078 C C . ALA A 1 272 ? 9.376 2.227 17.977 1.00 91.25 272 ALA A C 1
ATOM 2080 O O . ALA A 1 272 ? 9.811 1.887 19.070 1.00 91.25 272 ALA A O 1
ATOM 2081 N N . GLU A 1 273 ? 8.192 2.822 17.836 1.00 93.25 273 GLU A N 1
ATOM 2082 C CA . GLU A 1 273 ? 7.267 3.175 18.920 1.00 93.25 273 GLU A CA 1
ATOM 2083 C C . GLU A 1 273 ? 6.082 2.200 19.000 1.00 93.25 273 GLU A C 1
ATOM 2085 O O . GLU A 1 273 ? 5.148 2.424 19.774 1.00 93.25 273 GLU A O 1
ATOM 2090 N N . VAL A 1 274 ? 6.090 1.147 18.172 1.00 93.81 274 VAL A N 1
ATOM 2091 C CA . VAL A 1 274 ? 5.002 0.173 18.102 1.00 93.81 274 VAL A CA 1
ATOM 2092 C C . VAL A 1 274 ? 4.867 -0.548 19.433 1.00 93.81 274 VAL A C 1
ATOM 2094 O O . VAL A 1 274 ? 5.790 -1.197 19.917 1.00 93.81 274 VAL A O 1
ATOM 2097 N N . ASP A 1 275 ? 3.660 -0.453 19.964 1.00 96.25 275 ASP A N 1
ATOM 2098 C CA . ASP A 1 275 ? 3.187 -1.129 21.155 1.00 96.25 275 ASP A CA 1
ATOM 2099 C C . ASP A 1 275 ? 1.847 -1.782 20.805 1.00 96.25 275 ASP A C 1
ATOM 2101 O O . ASP A 1 275 ? 0.982 -1.141 20.207 1.00 96.25 275 ASP A O 1
ATOM 2105 N N . GLU A 1 276 ? 1.695 -3.069 21.106 1.00 95.88 276 GLU A N 1
ATOM 2106 C CA . GLU A 1 276 ? 0.554 -3.861 20.633 1.00 95.88 276 GLU A CA 1
ATOM 2107 C C . GLU A 1 276 ? -0.787 -3.347 21.161 1.00 95.88 276 GLU A C 1
ATOM 2109 O O . GLU A 1 276 ? -1.763 -3.319 20.408 1.00 95.88 276 GLU A O 1
ATOM 2114 N N . ASP A 1 277 ? -0.829 -2.877 22.408 1.00 96.06 277 ASP A N 1
ATOM 2115 C CA . ASP A 1 277 ? -2.044 -2.321 22.998 1.00 96.06 277 ASP A CA 1
ATOM 2116 C C . ASP A 1 277 ? -2.409 -0.988 22.345 1.00 96.06 277 ASP A C 1
ATOM 2118 O O . ASP A 1 277 ? -3.561 -0.794 21.956 1.00 96.06 277 ASP A O 1
ATOM 2122 N N . LYS A 1 278 ? -1.428 -0.106 22.112 1.00 94.75 278 LYS A N 1
ATOM 2123 C CA . LYS A 1 278 ? -1.668 1.149 21.377 1.00 94.75 278 LYS A CA 1
ATOM 2124 C C . LYS A 1 278 ? -2.168 0.907 19.957 1.00 94.75 278 LYS A C 1
ATOM 2126 O O . LYS A 1 278 ? -3.049 1.629 19.493 1.00 94.75 278 LYS A O 1
ATOM 2131 N N . ILE A 1 279 ? -1.602 -0.077 19.255 1.00 96.06 279 ILE A N 1
ATOM 2132 C CA . ILE A 1 279 ? -2.033 -0.424 17.896 1.00 96.06 279 ILE A CA 1
ATOM 2133 C C . ILE A 1 279 ? -3.464 -0.952 17.918 1.00 96.06 279 ILE A C 1
ATOM 2135 O O . ILE A 1 279 ? -4.267 -0.536 17.085 1.00 96.06 279 ILE A O 1
ATOM 2139 N N . LEU A 1 280 ? -3.797 -1.840 18.859 1.00 95.56 280 LEU A N 1
ATOM 2140 C CA . LEU A 1 280 ? -5.150 -2.372 18.950 1.00 95.56 280 LEU A CA 1
ATOM 2141 C C . LEU A 1 280 ? -6.167 -1.268 19.235 1.00 95.56 280 LEU A C 1
ATOM 2143 O O . LEU A 1 280 ? -7.145 -1.172 18.501 1.00 95.56 280 LEU A O 1
ATOM 2147 N N . THR A 1 281 ? -5.912 -0.416 20.233 1.00 93.69 281 THR A N 1
ATOM 2148 C CA . THR A 1 281 ? -6.796 0.714 20.551 1.00 93.69 281 THR A CA 1
ATOM 2149 C C . THR A 1 281 ? -6.985 1.609 19.335 1.00 93.69 281 THR A C 1
ATOM 2151 O O . THR A 1 281 ? -8.115 1.924 18.988 1.00 93.69 281 THR A O 1
ATOM 2154 N N . ALA A 1 282 ? -5.906 1.940 18.617 1.00 93.88 282 ALA A N 1
ATOM 2155 C CA . ALA A 1 282 ? -6.007 2.720 17.388 1.00 93.88 282 ALA A CA 1
ATOM 2156 C C . ALA A 1 282 ? -6.878 2.030 16.320 1.00 93.88 282 ALA A C 1
ATOM 2158 O O . ALA A 1 282 ? -7.651 2.697 15.643 1.00 93.88 282 ALA A O 1
ATOM 2159 N N . ILE A 1 283 ? -6.781 0.708 16.153 1.00 94.31 283 ILE A N 1
ATOM 2160 C CA . ILE A 1 283 ? -7.604 -0.038 15.188 1.00 94.31 283 ILE A CA 1
ATOM 2161 C C . ILE A 1 283 ? -9.082 -0.048 15.603 1.00 94.31 283 ILE A C 1
ATOM 2163 O O . ILE A 1 283 ? -9.941 0.210 14.759 1.00 94.31 283 ILE A O 1
ATOM 2167 N N . GLU A 1 284 ? -9.377 -0.334 16.873 1.00 92.75 284 GLU A N 1
ATOM 2168 C CA . GLU A 1 284 ? -10.735 -0.305 17.439 1.00 92.75 284 GLU A CA 1
ATOM 2169 C C . GLU A 1 284 ? -11.373 1.076 17.253 1.00 92.75 284 GLU A C 1
ATOM 2171 O O . GLU A 1 284 ? -12.507 1.203 16.790 1.00 92.75 284 GLU A O 1
ATOM 2176 N N . ASP A 1 285 ? -10.596 2.118 17.517 1.00 90.81 285 ASP A N 1
ATOM 2177 C CA . ASP A 1 285 ? -10.990 3.505 17.352 1.00 90.81 285 ASP A CA 1
ATOM 2178 C C . ASP A 1 285 ? -11.307 3.865 15.895 1.00 90.81 285 ASP A C 1
ATOM 2180 O O . ASP A 1 285 ? -12.307 4.536 15.637 1.00 90.81 285 ASP A O 1
ATOM 2184 N N . LEU A 1 286 ? -10.508 3.399 14.929 1.00 92.06 286 LEU A N 1
ATOM 2185 C CA . LEU A 1 286 ? -10.711 3.685 13.503 1.00 92.06 286 LEU A CA 1
ATOM 2186 C C . LEU A 1 286 ? -11.976 3.039 12.930 1.00 92.06 286 LEU A C 1
ATOM 2188 O O . LEU A 1 286 ? -12.586 3.605 12.019 1.00 92.06 286 LEU A O 1
ATOM 2192 N N . VAL A 1 287 ? -12.352 1.858 13.429 1.00 88.75 287 VAL A N 1
ATOM 2193 C CA . VAL A 1 287 ? -13.602 1.195 13.025 1.00 88.75 287 VAL A CA 1
ATOM 2194 C C . VAL A 1 287 ? -14.815 1.703 13.803 1.00 88.75 287 VAL A C 1
ATOM 2196 O O . VAL A 1 287 ? -15.946 1.502 13.363 1.00 88.75 287 VAL A O 1
ATOM 2199 N N . SER A 1 288 ? -14.593 2.364 14.939 1.00 82.44 288 SER A N 1
ATOM 2200 C CA . SER A 1 288 ? -15.631 3.076 15.676 1.00 82.44 288 SER A CA 1
ATOM 2201 C C . SER A 1 288 ? -15.923 4.442 15.034 1.00 82.44 288 SER A C 1
ATOM 2203 O O . SER A 1 288 ? -15.066 5.055 14.395 1.00 82.44 288 SER A O 1
ATOM 2205 N N . ASP A 1 289 ? -17.124 4.987 15.236 1.00 68.19 289 ASP A N 1
ATOM 2206 C CA . ASP A 1 289 ? -17.474 6.328 14.732 1.00 68.19 289 ASP A CA 1
ATOM 2207 C C . ASP A 1 289 ? -16.750 7.479 15.469 1.00 68.19 289 ASP A C 1
ATOM 2209 O O . ASP A 1 289 ? -16.943 8.657 15.153 1.00 68.19 289 ASP A O 1
ATOM 2213 N N . ASN A 1 290 ? -15.856 7.167 16.414 1.00 70.00 290 ASN A N 1
ATOM 2214 C CA . ASN A 1 290 ? -15.167 8.150 17.252 1.00 70.00 290 ASN A CA 1
ATOM 2215 C C . ASN A 1 290 ? -14.179 9.041 16.477 1.00 70.00 290 ASN A C 1
ATOM 2217 O O . ASN A 1 290 ? -13.835 10.127 16.945 1.00 70.00 290 ASN A O 1
ATOM 2221 N N . PHE A 1 291 ? -13.763 8.638 15.272 1.00 74.38 291 PHE A N 1
ATOM 2222 C CA . PHE A 1 291 ? -12.777 9.361 14.460 1.00 74.38 291 PHE A CA 1
ATOM 2223 C C . PHE A 1 291 ? -13.362 9.973 13.179 1.00 74.38 291 PHE A C 1
ATOM 2225 O O . PHE A 1 291 ? -12.675 10.114 12.163 1.00 74.38 291 PHE A O 1
ATOM 2232 N N . TRP A 1 292 ? -14.621 10.423 13.229 1.00 75.50 292 TRP A N 1
ATOM 2233 C CA . TRP A 1 292 ? -15.264 11.166 12.133 1.00 75.50 292 TRP A CA 1
ATOM 2234 C C . TRP A 1 292 ? -14.430 12.366 11.647 1.00 75.50 292 TRP A C 1
ATOM 2236 O O . TRP A 1 292 ? -14.367 12.620 10.446 1.00 75.50 292 TRP A O 1
ATOM 2246 N N . LYS A 1 293 ? -13.693 13.039 12.543 1.00 83.69 293 LYS A N 1
ATOM 2247 C CA . LYS A 1 293 ? -12.787 14.147 12.187 1.00 83.69 293 LYS A CA 1
ATOM 2248 C C . LYS A 1 293 ? -11.648 13.731 11.251 1.00 83.69 293 LYS A C 1
ATOM 2250 O O . LYS A 1 293 ? -11.270 14.526 10.395 1.00 83.69 293 LYS A O 1
ATOM 2255 N N . LEU A 1 294 ? -11.119 12.504 11.365 1.00 87.81 294 LEU A N 1
ATOM 2256 C CA . LEU A 1 294 ? -10.116 12.007 10.411 1.00 87.81 294 LEU A CA 1
ATOM 2257 C C . LEU A 1 294 ? -10.738 11.877 9.022 1.00 87.81 294 LEU A C 1
ATOM 2259 O O . LEU A 1 294 ? -10.160 12.346 8.048 1.00 87.81 294 LEU A O 1
ATOM 2263 N N . LYS A 1 295 ? -11.948 11.306 8.938 1.00 85.00 295 LYS A N 1
ATOM 2264 C CA . LYS A 1 295 ? -12.694 11.174 7.676 1.00 85.00 295 LYS A CA 1
ATOM 2265 C C . LYS A 1 295 ? -12.988 12.546 7.056 1.00 85.00 295 LYS A C 1
ATOM 2267 O O . LYS A 1 295 ? -12.823 12.719 5.849 1.00 85.00 295 LYS A O 1
ATOM 2272 N N . GLU A 1 296 ? -13.366 13.537 7.864 1.00 88.06 296 GLU A N 1
ATOM 2273 C CA . GLU A 1 296 ? -13.565 14.916 7.400 1.00 88.06 296 GLU A CA 1
ATOM 2274 C C . GLU A 1 296 ? -12.278 15.577 6.908 1.00 88.06 296 GLU A C 1
ATOM 2276 O O . GLU A 1 296 ? -12.294 16.260 5.885 1.00 88.06 296 GLU A O 1
ATOM 2281 N N . ASN A 1 297 ? -11.162 15.396 7.615 1.00 91.06 297 ASN A N 1
ATOM 2282 C CA . ASN A 1 297 ? -9.885 15.973 7.209 1.00 91.06 297 ASN A CA 1
ATOM 2283 C C . ASN A 1 297 ? -9.342 15.303 5.942 1.00 91.06 297 ASN A C 1
ATOM 2285 O O . ASN A 1 297 ? -8.930 16.010 5.023 1.00 91.06 297 ASN A O 1
ATOM 2289 N N . LEU A 1 298 ? -9.469 13.978 5.821 1.00 88.50 298 LEU A N 1
ATOM 2290 C CA . LEU A 1 298 ? -9.189 13.248 4.580 1.00 88.50 298 LEU A CA 1
ATOM 2291 C C . LEU A 1 298 ? -10.030 13.781 3.414 1.00 88.50 298 LEU A C 1
ATOM 2293 O O . LEU A 1 298 ? -9.506 13.981 2.323 1.00 88.50 298 LEU A O 1
ATOM 2297 N N . ALA A 1 299 ? -11.311 14.090 3.641 1.00 85.38 299 ALA A N 1
ATOM 2298 C CA . ALA A 1 299 ? -12.192 14.625 2.604 1.00 85.38 299 ALA A CA 1
ATOM 2299 C C . ALA A 1 299 ? -11.785 16.020 2.086 1.00 85.38 299 ALA A C 1
ATOM 2301 O O . ALA A 1 299 ? -12.240 16.411 1.011 1.00 85.38 299 ALA A O 1
ATOM 2302 N N . LYS A 1 300 ? -10.939 16.760 2.816 1.00 87.25 300 LYS A N 1
ATOM 2303 C CA . LYS A 1 300 ? -10.387 18.056 2.378 1.00 87.25 300 LYS A CA 1
ATOM 2304 C C . LYS A 1 300 ? -9.191 17.892 1.433 1.00 87.25 300 LYS A C 1
ATOM 2306 O O . LYS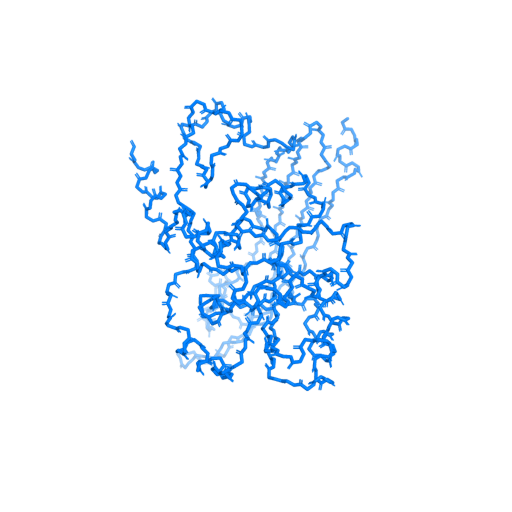 A 1 300 ? -8.807 18.856 0.772 1.00 87.25 300 LYS A O 1
ATOM 2311 N N . ILE A 1 301 ? -8.607 16.696 1.344 1.00 84.62 301 ILE A N 1
ATOM 2312 C CA . ILE A 1 301 ? -7.496 16.396 0.438 1.00 84.62 301 ILE A CA 1
ATOM 2313 C C . ILE A 1 301 ? -8.067 16.130 -0.962 1.00 84.62 301 ILE A C 1
ATOM 2315 O O . ILE A 1 301 ? -8.743 15.134 -1.205 1.00 84.62 301 ILE A O 1
ATOM 2319 N N . SER A 1 302 ? -7.807 17.045 -1.898 1.00 80.62 302 SER A N 1
ATOM 2320 C CA . SER A 1 302 ? -8.334 16.971 -3.267 1.00 80.62 302 SER A CA 1
ATOM 2321 C C . SER A 1 302 ? -7.463 16.085 -4.164 1.00 80.62 302 SER A C 1
ATOM 2323 O O . SER A 1 302 ? -6.291 16.391 -4.377 1.00 80.62 302 SER A O 1
ATOM 2325 N N . LEU A 1 303 ? -8.040 15.012 -4.717 1.00 82.50 303 LEU A N 1
ATOM 2326 C CA . LEU A 1 303 ? -7.375 14.030 -5.594 1.00 82.50 303 LEU A CA 1
ATOM 2327 C C . LEU A 1 303 ? -8.222 13.714 -6.847 1.00 82.50 303 LEU A C 1
ATOM 2329 O O . LEU A 1 303 ? -9.356 14.187 -6.956 1.00 82.50 303 LEU A O 1
ATOM 2333 N N . SER A 1 304 ? -7.654 12.997 -7.828 1.00 77.12 304 SER A N 1
ATOM 2334 C CA . SER A 1 304 ? -8.305 12.607 -9.101 1.00 77.12 304 SER A CA 1
ATOM 2335 C C . SER A 1 304 ? -7.973 11.169 -9.475 1.00 77.12 304 SER A C 1
ATOM 2337 O O . SER A 1 304 ? -6.850 10.728 -9.256 1.00 77.12 304 SER A O 1
ATOM 2339 N N . ASP A 1 305 ? -8.911 10.488 -10.115 1.00 72.81 305 ASP A N 1
ATOM 2340 C CA . ASP A 1 305 ? -8.878 9.066 -10.465 1.00 72.81 305 ASP A CA 1
ATOM 2341 C C . ASP A 1 305 ? -8.284 8.731 -11.839 1.00 72.81 305 ASP A C 1
ATOM 2343 O O . ASP A 1 305 ? -7.970 7.571 -12.082 1.00 72.81 305 ASP A O 1
ATOM 2347 N N . ASP A 1 306 ? -8.082 9.709 -12.719 1.00 75.75 306 ASP A N 1
ATOM 2348 C CA . ASP A 1 306 ? -7.712 9.465 -14.123 1.00 75.75 306 ASP A CA 1
ATOM 2349 C C . ASP A 1 306 ? -6.357 10.060 -14.546 1.00 75.75 306 ASP A C 1
ATOM 2351 O O . ASP A 1 306 ? -5.914 9.883 -15.680 1.00 75.75 306 ASP A O 1
ATOM 2355 N N . GLY A 1 307 ? -5.680 10.786 -13.652 1.00 79.19 307 GLY A N 1
ATOM 2356 C CA . GLY A 1 307 ? -4.434 11.488 -13.974 1.00 79.19 307 GLY A CA 1
ATOM 2357 C C . GLY A 1 307 ? -4.599 12.654 -14.959 1.00 79.19 307 GLY A C 1
ATOM 2358 O O . GLY A 1 307 ? -3.593 13.242 -15.366 1.00 79.19 307 GLY A O 1
ATOM 2359 N N . ALA A 1 308 ? -5.830 13.046 -15.309 1.00 83.25 308 ALA A N 1
ATOM 2360 C CA . ALA A 1 308 ? -6.093 14.108 -16.277 1.00 83.25 308 ALA A CA 1
ATOM 2361 C C . ALA A 1 308 ? -5.550 15.466 -15.816 1.00 83.25 308 ALA A C 1
ATOM 2363 O O . ALA A 1 308 ? -5.075 16.250 -16.635 1.00 83.25 308 ALA A O 1
ATOM 2364 N N . ASP A 1 309 ? -5.544 15.735 -14.505 1.00 83.50 309 ASP A N 1
ATOM 2365 C CA . ASP A 1 309 ? -4.961 16.966 -13.954 1.00 83.50 309 ASP A CA 1
ATOM 2366 C C . ASP A 1 309 ? -3.451 17.059 -14.224 1.00 83.50 309 ASP A C 1
ATOM 2368 O O . ASP A 1 309 ? -2.948 18.123 -14.588 1.00 83.50 309 ASP A O 1
ATOM 2372 N N . LEU A 1 310 ? -2.727 15.942 -14.091 1.00 83.38 310 LEU A N 1
ATOM 2373 C CA . LEU A 1 310 ? -1.305 15.889 -14.417 1.00 83.38 310 LEU A CA 1
ATOM 2374 C C . LEU A 1 310 ? -1.095 16.065 -15.924 1.00 83.38 310 LEU A C 1
ATOM 2376 O O . LEU A 1 310 ? -0.280 16.894 -16.323 1.00 83.38 310 LEU A O 1
ATOM 2380 N N . ALA A 1 311 ? -1.857 15.344 -16.752 1.00 84.69 311 ALA A N 1
ATOM 2381 C CA . ALA A 1 311 ? -1.769 15.442 -18.208 1.00 84.69 311 ALA A CA 1
ATOM 2382 C C . ALA A 1 311 ? -2.013 16.878 -18.708 1.00 84.69 311 ALA A C 1
ATOM 2384 O O . ALA A 1 311 ? -1.199 17.417 -19.455 1.00 84.69 311 ALA A O 1
ATOM 2385 N N . ALA A 1 312 ? -3.069 17.538 -18.224 1.00 86.44 312 ALA A N 1
ATOM 2386 C CA . ALA A 1 312 ? -3.401 18.909 -18.602 1.00 86.44 312 ALA A CA 1
ATOM 2387 C C . ALA A 1 312 ? -2.302 19.909 -18.205 1.00 86.44 312 ALA A C 1
ATOM 2389 O O . ALA A 1 312 ? -1.958 20.810 -18.972 1.00 86.44 312 ALA A O 1
ATOM 2390 N N . LYS A 1 313 ? -1.715 19.750 -17.012 1.00 86.19 313 LYS A N 1
ATOM 2391 C CA . LYS A 1 313 ? -0.663 20.652 -16.516 1.00 86.19 313 LYS A CA 1
ATOM 2392 C C . LYS A 1 313 ? 0.705 20.386 -17.136 1.00 86.19 313 LYS A C 1
ATOM 2394 O O . LYS A 1 313 ? 1.534 21.300 -17.140 1.00 86.19 313 LYS A O 1
ATOM 2399 N N . LEU A 1 314 ? 0.946 19.179 -17.649 1.00 83.00 314 LEU A N 1
ATOM 2400 C CA . LEU A 1 314 ? 2.128 18.860 -18.450 1.00 83.00 314 LEU A CA 1
ATOM 2401 C C . LEU A 1 314 ? 2.118 19.618 -19.781 1.00 83.00 314 LEU A C 1
ATOM 2403 O O . LEU A 1 314 ? 3.167 20.095 -20.197 1.00 83.00 314 LEU A O 1
ATOM 2407 N N . THR A 1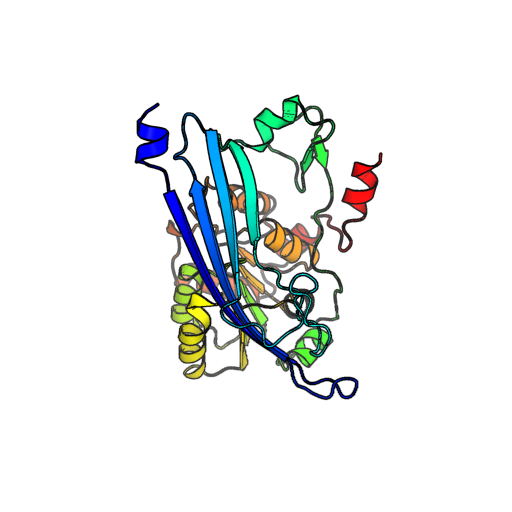 315 ? 0.947 19.773 -20.404 1.00 83.25 315 THR A N 1
ATOM 2408 C CA . THR A 1 315 ? 0.794 20.419 -21.720 1.00 83.25 315 THR A CA 1
ATOM 2409 C C . THR A 1 315 ? 0.568 21.933 -21.685 1.00 83.25 315 THR A C 1
ATOM 2411 O O . THR A 1 315 ? 0.686 22.573 -22.726 1.00 83.25 315 THR A O 1
ATOM 2414 N N . ALA A 1 316 ? 0.193 22.492 -20.528 1.00 73.75 316 ALA A N 1
ATOM 2415 C CA . ALA A 1 316 ? 0.020 23.940 -20.325 1.00 73.75 316 ALA A CA 1
ATOM 2416 C C . ALA A 1 316 ? 1.353 24.705 -20.320 1.00 73.75 316 ALA A C 1
ATOM 2418 O O . ALA A 1 316 ? 1.327 25.948 -20.260 1.00 73.75 316 ALA A O 1
#

Foldseek 3Di:
DVQQQVVKDKDKDKDWDWDWADDPVAPAIATWTKIKIKIKIWTDADQQKIKIWMKMFMDTPDDRECCVPPPPPRYHYDVGDTDIDTPDIDMGGCPLPVCVPCLVVDCADEDCDDDPDDGPRYDYFFDAAADDADAQVVLCVVVVHDLPAAEEEEEQPPQFPVLSLVLCLVCQVVCQRHEYEYQGAPVCQVVSVVSCVVHDDHYHGHNDDPNVSSVLNNHLAYEYEQDPRVLSSCLVSLHAYEYAYDPDDSCPRVVSVVVCVVVPQYHYAYSVRDDSVVVSVRVVCSSDPNVVVNSVVSPVSDHDHPCVRVVVVVVD

pLDDT: mean 88.54, std 9.15, range [52.06, 98.25]

Radius of gyration: 24.69 Å; chains: 1; bounding box: 62×58×64 Å